Protein AF-A0A4R5VWK5-F1 (afdb_monomer)

Solvent-accessible surface area (backbone atoms only — not comparable to full-atom values): 11395 Å² total; per-residue (Å²): 140,83,81,82,74,76,70,67,65,62,58,53,55,55,54,53,54,53,51,54,56,58,61,66,60,72,73,70,75,83,71,62,58,52,75,49,66,38,34,35,45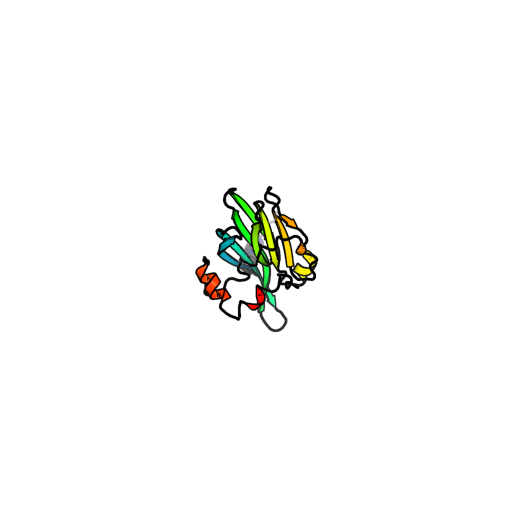,30,67,29,75,79,71,51,74,40,63,35,42,36,36,41,36,25,32,67,43,74,80,89,84,51,82,46,75,42,82,58,33,28,34,42,38,37,58,45,86,88,80,63,49,65,46,63,51,74,42,59,36,40,55,30,22,69,35,45,49,99,87,70,52,40,38,40,34,26,34,37,87,42,74,65,34,20,57,77,62,72,29,90,85,31,56,50,24,30,37,53,68,84,79,65,46,73,42,80,48,63,63,87,75,54,62,84,76,66,55,71,47,50,74,76,68,83,63,90,88,57,65,57,62,40,47,59,71,57,48,52,57,50,51,70,35,77,86,51,44,70,78,64,64,72,77,64,78,77,78,130

Secondary structure (DSSP, 8-state):
-PPP-TTHHHHHHHHHHHHHHHHTTTTS----EEEEEEEEEEE-TTS-EEEEEEEEEEEEEE-SSSEEEEEEEEEEEEEETTTTEEEEEEESSEEEEEEE-TTS-EEEEEE--SHHHHHHTT-SSSEEEEEE-SSS-EEEE-GGGS-TT----S-SS--TTS-SEE-HHHHHHHHHSHHHHHHHSSSSPPP-

pLDDT: mean 83.13, std 17.11, range [40.97, 98.25]

Mean predicted aligned error: 10.08 Å

Nearest PDB structures (foldseek):
  4bts-assembly1_A4  TM=5.668E-01  e=1.068E+00  Tetrahymena thermophila
  4bts-assembly1_B4  TM=5.667E-01  e=1.068E+00  Tetrahymena thermophila
  8rxh-assembly1_SA  TM=5.522E-01  e=1.679E+00  Leishmania major strain Friedlin
  8ove-assembly1_A0  TM=5.509E-01  e=1.776E+00  Trypanosoma brucei brucei
  8tpu-assembly1_SB  TM=5.399E-01  e=2.638E+00  Plasmodium falciparum 3D7

Sequence (192 aa):
MSKPSSTITFNMIKLVGCLILIFGTLTGCFHPNKTISWKEEVQLSNGKVIVVECSTESRNVYDGNSMGWLLVHDSIKTVFPPSGAEVRWVGSLMPLALDMSANGEIYLVAIAQTSQAMEEYSTTSGYAAFKFTGNGSWTRIPVESVPKEIVPNMLLQLPEDLSKTVNLLTKEKLNSNPRFDRSYRGWLPKSP

Structure (mmCIF, N/CA/C/O backbone):
data_AF-A0A4R5VWK5-F1
#
_entry.id   AF-A0A4R5VWK5-F1
#
loop_
_atom_site.group_PDB
_atom_site.id
_atom_site.type_symbol
_atom_site.label_atom_id
_atom_site.label_alt_id
_atom_site.label_comp_id
_atom_site.label_asym_id
_atom_site.label_entity_id
_atom_site.label_seq_id
_atom_site.pdbx_PDB_ins_code
_atom_site.Cartn_x
_atom_site.Cartn_y
_atom_site.Cartn_z
_atom_site.occupancy
_atom_site.B_iso_or_equiv
_atom_site.auth_seq_id
_atom_site.auth_comp_id
_atom_site.auth_asym_id
_atom_site.auth_atom_id
_atom_site.pdbx_PDB_model_num
ATOM 1 N N . MET A 1 1 ? 79.463 17.165 2.016 1.00 47.53 1 MET A N 1
ATOM 2 C CA . MET A 1 1 ? 78.067 17.395 2.454 1.00 47.53 1 MET A CA 1
ATOM 3 C C . MET A 1 1 ? 77.326 18.103 1.326 1.00 47.53 1 MET A C 1
ATOM 5 O O . MET A 1 1 ? 77.536 19.293 1.134 1.00 47.53 1 MET A O 1
ATOM 9 N N . SER A 1 2 ? 76.563 17.367 0.512 1.00 47.69 2 SER A N 1
ATOM 10 C CA . SER A 1 2 ? 75.791 17.914 -0.614 1.00 47.69 2 SER A CA 1
ATOM 11 C C . SER A 1 2 ? 74.377 18.286 -0.156 1.00 47.69 2 SER A C 1
ATOM 13 O O . SER A 1 2 ? 73.705 17.504 0.513 1.00 47.69 2 SER A O 1
ATOM 15 N N . LYS A 1 3 ? 73.931 19.505 -0.483 1.00 49.00 3 LYS A N 1
ATOM 16 C CA . LYS A 1 3 ? 72.543 19.944 -0.269 1.00 49.00 3 LYS A CA 1
ATOM 17 C C . LYS A 1 3 ? 71.616 19.178 -1.224 1.00 49.00 3 LYS A C 1
ATOM 19 O O . LYS A 1 3 ? 71.940 19.107 -2.410 1.00 49.00 3 LYS A O 1
ATOM 24 N N . PRO A 1 4 ? 70.469 18.648 -0.766 1.00 50.72 4 PRO A N 1
ATOM 25 C CA . PRO A 1 4 ? 69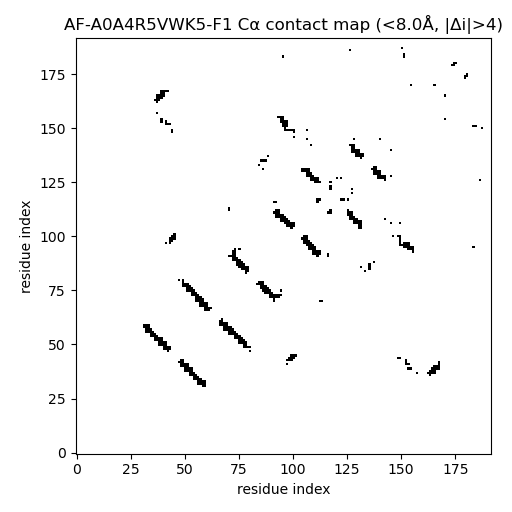.492 18.069 -1.674 1.00 50.72 4 PRO A CA 1
ATOM 26 C C . PRO A 1 4 ? 68.849 19.169 -2.530 1.00 50.72 4 PRO A C 1
ATOM 28 O O . PRO A 1 4 ? 68.489 20.241 -2.039 1.00 50.72 4 PRO A O 1
ATOM 31 N N . SER A 1 5 ? 68.744 18.883 -3.827 1.00 51.62 5 SER A N 1
ATOM 32 C CA . SER A 1 5 ? 68.145 19.737 -4.852 1.00 51.62 5 SER A CA 1
ATOM 33 C C . SER A 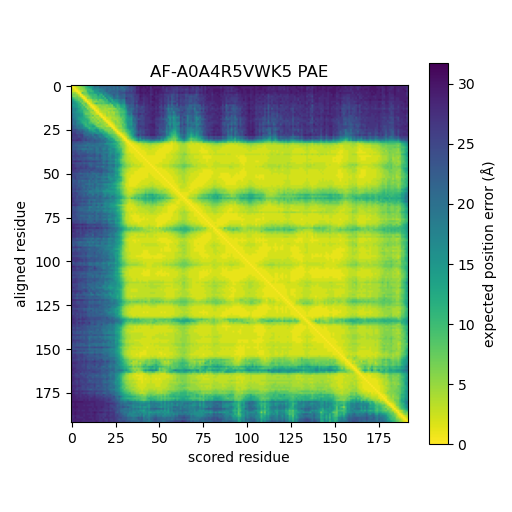1 5 ? 66.641 19.889 -4.606 1.00 51.62 5 SER A C 1
ATOM 35 O O . SER A 1 5 ? 65.870 18.945 -4.766 1.00 51.62 5 SER A O 1
ATOM 37 N N . SER A 1 6 ? 66.224 21.088 -4.199 1.00 55.03 6 SER A N 1
ATOM 38 C CA . SER A 1 6 ? 64.846 21.459 -3.845 1.00 55.03 6 SER A CA 1
ATOM 39 C C . SER A 1 6 ? 63.899 21.605 -5.044 1.00 55.03 6 SER A C 1
ATOM 41 O O . SER A 1 6 ? 62.729 21.940 -4.872 1.00 55.03 6 SER A O 1
ATOM 43 N N . THR A 1 7 ? 64.375 21.363 -6.267 1.00 49.25 7 THR A N 1
ATOM 44 C CA . THR A 1 7 ? 63.599 21.599 -7.494 1.00 49.25 7 THR A CA 1
ATOM 45 C C . THR A 1 7 ? 62.725 20.401 -7.889 1.00 49.25 7 THR A C 1
ATOM 47 O O . THR A 1 7 ? 61.705 20.577 -8.549 1.00 49.25 7 THR A O 1
ATOM 50 N N . ILE A 1 8 ? 63.068 19.181 -7.458 1.00 51.00 8 ILE A N 1
ATOM 51 C CA . ILE A 1 8 ? 62.358 17.950 -7.864 1.00 51.00 8 ILE A CA 1
ATOM 52 C C . ILE A 1 8 ? 61.046 17.762 -7.078 1.00 51.00 8 ILE A C 1
ATOM 54 O O . ILE A 1 8 ? 60.042 17.314 -7.630 1.00 51.00 8 ILE A O 1
ATOM 58 N N . THR A 1 9 ? 61.003 18.182 -5.813 1.00 50.75 9 THR A N 1
ATOM 59 C CA . THR A 1 9 ? 59.832 18.043 -4.930 1.00 50.75 9 THR A CA 1
ATOM 60 C C . THR A 1 9 ? 58.651 18.934 -5.327 1.00 50.75 9 THR A C 1
ATOM 62 O O . THR A 1 9 ? 57.501 18.568 -5.091 1.00 50.75 9 THR A O 1
ATOM 65 N N . PHE A 1 10 ? 58.895 20.072 -5.982 1.00 48.84 10 PHE A N 1
ATOM 66 C CA . PHE A 1 10 ? 57.836 21.033 -6.318 1.00 48.84 10 PHE A CA 1
ATOM 67 C C . PHE A 1 10 ? 56.955 20.590 -7.503 1.00 48.84 10 PHE A C 1
ATOM 69 O O . PHE A 1 10 ? 55.771 20.923 -7.553 1.00 48.84 10 PHE A O 1
ATOM 76 N N . ASN A 1 11 ? 57.500 19.802 -8.438 1.00 52.59 11 ASN A N 1
ATOM 77 C CA . ASN A 1 11 ? 56.752 19.305 -9.601 1.00 52.59 11 ASN A CA 1
ATOM 78 C C . ASN A 1 11 ? 55.864 18.096 -9.272 1.00 52.59 11 ASN A C 1
ATOM 80 O O . ASN A 1 11 ? 54.800 17.943 -9.868 1.00 52.59 11 ASN A O 1
ATOM 84 N N . MET A 1 12 ? 56.243 17.277 -8.286 1.00 52.69 12 MET A N 1
ATOM 85 C CA . MET A 1 12 ? 55.452 16.110 -7.883 1.00 52.69 12 MET A CA 1
ATOM 86 C C . MET A 1 12 ? 54.168 16.511 -7.133 1.00 52.69 12 MET A C 1
ATOM 88 O O . MET A 1 12 ? 53.113 15.921 -7.353 1.00 52.69 12 MET A O 1
ATOM 92 N N . ILE A 1 13 ? 54.224 17.578 -6.326 1.00 54.78 13 ILE A N 1
ATOM 93 C CA . ILE A 1 13 ? 53.064 18.118 -5.590 1.00 54.78 13 ILE A CA 1
ATOM 94 C C . ILE A 1 13 ? 52.01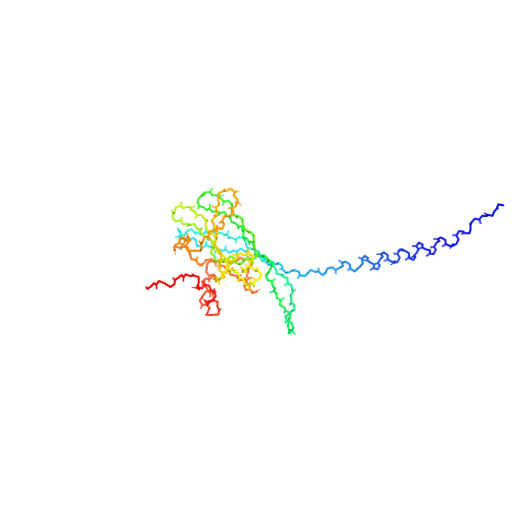1 18.699 -6.550 1.00 54.78 13 ILE A C 1
ATOM 96 O O . ILE A 1 13 ? 50.815 18.496 -6.347 1.00 54.78 13 ILE A O 1
ATOM 100 N N . LYS A 1 14 ? 52.435 19.359 -7.638 1.00 53.47 14 LYS A N 1
ATOM 101 C CA . LYS A 1 14 ? 51.514 19.868 -8.671 1.00 53.47 14 LYS A CA 1
ATOM 102 C C . LYS A 1 14 ? 50.828 18.742 -9.451 1.00 53.47 14 LYS A C 1
ATOM 104 O O . LYS A 1 14 ? 49.653 18.866 -9.781 1.00 53.47 14 LYS A O 1
ATOM 109 N N . LEU A 1 15 ? 51.534 17.638 -9.703 1.00 55.47 15 LEU A N 1
ATOM 110 C CA . LEU A 1 15 ? 50.987 16.488 -10.429 1.00 55.47 15 LEU A CA 1
ATOM 111 C C . LEU A 1 15 ? 49.944 15.722 -9.595 1.00 55.47 15 LEU A C 1
ATOM 113 O O . LEU A 1 15 ? 48.884 15.370 -10.108 1.00 55.47 15 LEU A O 1
ATOM 117 N N . VAL A 1 16 ? 50.204 15.533 -8.295 1.00 59.38 16 VAL A N 1
ATOM 118 C CA . VAL A 1 16 ? 49.254 14.910 -7.353 1.00 59.38 16 VAL A CA 1
ATOM 119 C C . VAL A 1 16 ? 48.038 15.814 -7.107 1.00 59.38 16 VAL A C 1
ATOM 121 O O . VAL A 1 16 ? 46.911 15.325 -7.082 1.00 59.38 16 VAL A O 1
ATOM 124 N N . GLY A 1 17 ? 48.238 17.134 -7.012 1.00 58.31 17 GLY A N 1
ATOM 125 C CA . GLY A 1 17 ? 47.146 18.105 -6.880 1.00 58.31 17 GLY A CA 1
ATOM 126 C C . GLY A 1 17 ? 46.188 18.116 -8.079 1.00 58.31 17 GLY A C 1
ATOM 127 O O . GLY A 1 17 ? 44.973 18.136 -7.889 1.00 58.31 17 GLY A O 1
ATOM 128 N N . CYS A 1 18 ? 46.710 18.021 -9.310 1.00 57.12 18 CYS A N 1
ATOM 129 C CA . CYS A 1 18 ? 45.876 17.901 -10.512 1.00 57.12 18 CYS A CA 1
ATOM 130 C C . CYS A 1 18 ? 45.124 16.562 -10.586 1.00 57.12 18 CYS A C 1
ATOM 132 O O . CYS A 1 18 ? 43.977 16.544 -11.026 1.00 57.12 18 CYS A O 1
ATOM 134 N N . LEU A 1 19 ? 45.718 15.452 -10.128 1.00 55.88 19 LEU A N 1
ATOM 135 C CA . LEU A 1 19 ? 45.042 14.149 -10.137 1.00 55.88 19 LEU A CA 1
ATOM 136 C C . LEU A 1 19 ? 43.830 14.126 -9.186 1.00 55.88 19 LEU A C 1
ATOM 138 O O . LEU A 1 19 ? 42.772 13.619 -9.550 1.00 55.88 19 LEU A O 1
ATOM 142 N N . ILE A 1 20 ? 43.948 14.728 -7.997 1.00 58.56 20 ILE A N 1
ATOM 143 C CA . ILE A 1 20 ? 42.857 14.795 -7.007 1.00 58.56 20 ILE A CA 1
ATOM 144 C C . ILE A 1 20 ? 41.686 15.660 -7.515 1.00 58.56 20 ILE A C 1
ATOM 146 O O . ILE A 1 20 ? 40.529 15.327 -7.269 1.00 58.56 20 ILE A O 1
ATOM 150 N N . LEU A 1 21 ? 41.958 16.716 -8.289 1.00 55.94 21 LEU A N 1
ATOM 151 C CA . LEU A 1 21 ? 40.922 17.548 -8.925 1.00 55.94 21 LEU A CA 1
ATOM 152 C C . LEU A 1 21 ? 40.167 16.820 -10.054 1.00 55.94 21 LEU A C 1
ATOM 154 O O . LEU A 1 21 ? 38.969 17.042 -10.233 1.00 55.94 21 LEU A O 1
ATOM 158 N N . ILE A 1 22 ? 40.829 15.919 -10.786 1.00 58.06 22 ILE A N 1
ATOM 159 C CA . ILE A 1 22 ? 40.187 15.119 -11.844 1.00 58.06 22 ILE A CA 1
ATOM 160 C C . ILE A 1 22 ? 39.334 13.993 -11.235 1.00 58.06 22 ILE A C 1
ATOM 162 O O . ILE A 1 22 ? 38.214 13.764 -11.682 1.00 58.06 22 ILE A O 1
ATOM 166 N N . PHE A 1 23 ? 39.796 13.334 -10.166 1.00 55.06 23 PHE A N 1
ATOM 167 C CA . PHE A 1 23 ? 38.990 12.315 -9.477 1.00 55.06 23 PHE A CA 1
ATOM 168 C C . PHE A 1 23 ? 37.854 12.907 -8.626 1.00 55.06 23 PHE A C 1
ATOM 170 O O . PHE A 1 23 ? 36.810 12.275 -8.484 1.00 55.06 23 PHE A O 1
ATOM 177 N N . GLY A 1 24 ? 38.009 14.130 -8.108 1.00 54.78 24 GLY A N 1
ATOM 178 C CA . GLY A 1 24 ? 36.978 14.822 -7.328 1.00 54.78 24 GLY A CA 1
ATOM 179 C C . GLY A 1 24 ? 35.791 15.351 -8.143 1.00 54.78 24 GLY A C 1
ATOM 180 O O . GLY A 1 24 ? 34.769 15.691 -7.558 1.00 54.78 24 GLY A O 1
ATOM 181 N N . THR A 1 25 ? 35.897 15.413 -9.477 1.00 54.12 25 THR A N 1
ATOM 182 C CA . THR A 1 25 ? 34.804 15.861 -10.365 1.00 54.12 25 THR A CA 1
ATOM 183 C C . THR A 1 25 ? 34.017 14.710 -11.000 1.00 54.12 25 THR A C 1
ATOM 185 O O . THR A 1 25 ? 32.923 14.934 -11.513 1.00 54.12 25 THR A O 1
ATOM 188 N N . LEU A 1 26 ? 34.507 13.466 -10.909 1.00 53.75 26 LEU A N 1
ATOM 189 C CA . LEU A 1 26 ? 33.812 12.271 -11.416 1.00 53.75 26 LEU A CA 1
ATOM 190 C C . LEU A 1 26 ? 32.798 11.668 -10.428 1.00 53.75 26 LEU A C 1
ATOM 192 O O . LEU A 1 26 ? 32.079 10.739 -10.781 1.00 53.75 26 LEU A O 1
ATOM 196 N N . THR A 1 27 ? 32.687 12.201 -9.210 1.00 53.00 27 THR A N 1
ATOM 197 C CA . THR A 1 27 ? 31.653 11.804 -8.233 1.00 53.00 27 THR A CA 1
ATOM 198 C C . THR A 1 27 ? 30.339 12.582 -8.398 1.00 53.00 27 THR A C 1
ATOM 200 O O . THR A 1 27 ? 29.425 12.456 -7.583 1.00 53.00 27 THR A O 1
ATOM 203 N N . GLY A 1 28 ? 30.215 13.366 -9.475 1.00 47.00 28 GLY A N 1
ATOM 204 C CA . GLY A 1 28 ? 29.012 14.110 -9.834 1.00 47.00 28 GLY A CA 1
ATOM 205 C C . GLY A 1 28 ? 27.864 13.216 -10.314 1.00 47.00 28 GLY A C 1
ATOM 206 O O . GLY A 1 28 ? 27.741 12.928 -11.497 1.00 47.00 28 GLY A O 1
ATOM 207 N N . CYS A 1 29 ? 26.986 12.848 -9.381 1.00 52.16 29 CYS A N 1
ATOM 208 C CA . CYS A 1 29 ? 25.541 12.675 -9.576 1.00 52.16 29 CYS A CA 1
ATOM 209 C C . CYS A 1 29 ? 25.055 11.717 -10.682 1.00 52.16 29 CYS A C 1
ATOM 211 O O . CYS A 1 29 ? 24.154 12.067 -11.443 1.00 52.16 29 CYS A O 1
ATOM 213 N N . PHE A 1 30 ? 25.503 10.461 -10.691 1.00 50.06 30 PHE A N 1
ATOM 214 C CA . PHE A 1 30 ? 24.583 9.398 -11.106 1.00 50.06 30 PHE A CA 1
ATOM 215 C C . PHE A 1 30 ? 23.615 9.161 -9.942 1.00 50.06 30 PHE A C 1
ATOM 217 O O . PHE A 1 30 ? 23.972 8.505 -8.970 1.00 50.06 30 PHE A O 1
ATOM 224 N N . HIS A 1 31 ? 22.413 9.738 -10.003 1.00 56.75 31 HIS A N 1
ATOM 225 C CA . HIS A 1 31 ? 21.281 9.259 -9.204 1.00 56.75 31 HIS A CA 1
ATOM 226 C C . HIS A 1 31 ? 20.582 8.172 -10.034 1.00 56.75 31 HIS A C 1
ATOM 228 O O . HIS A 1 31 ? 19.731 8.508 -10.858 1.00 56.75 31 HIS A O 1
ATOM 234 N N . PRO A 1 32 ? 20.943 6.880 -9.892 1.00 73.88 32 PRO A N 1
ATOM 235 C CA . PRO A 1 32 ? 20.297 5.802 -10.646 1.00 73.88 32 PRO A CA 1
ATOM 236 C C . PRO A 1 32 ? 18.815 5.634 -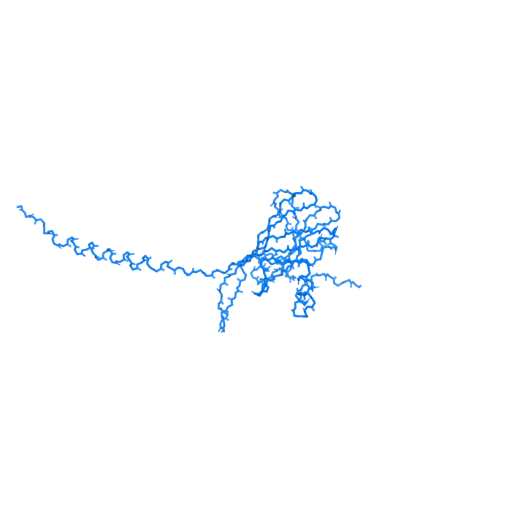10.283 1.00 73.88 32 PRO A C 1
ATOM 238 O O . PRO A 1 32 ? 18.069 4.994 -11.029 1.00 73.88 32 PRO A O 1
ATOM 241 N N . ASN A 1 33 ? 18.392 6.208 -9.152 1.00 84.75 33 ASN A N 1
ATOM 242 C CA . ASN A 1 33 ? 17.080 5.988 -8.571 1.00 84.75 33 ASN A CA 1
ATOM 243 C C . ASN A 1 33 ? 16.223 7.260 -8.651 1.00 84.75 33 ASN A C 1
ATOM 245 O O . ASN A 1 33 ? 16.676 8.366 -8.352 1.00 84.75 33 ASN A O 1
ATOM 249 N N . LYS A 1 34 ? 14.966 7.078 -9.055 1.00 90.50 34 LYS A N 1
ATOM 250 C CA . LYS A 1 34 ? 13.886 8.061 -9.039 1.00 90.50 34 LYS A CA 1
ATOM 251 C C . LYS A 1 34 ? 13.009 7.771 -7.829 1.00 90.50 34 LYS A C 1
ATOM 253 O O . LYS A 1 34 ? 12.473 6.671 -7.716 1.00 90.50 34 LYS A O 1
ATOM 258 N N . THR A 1 35 ? 12.808 8.774 -6.982 1.00 92.19 35 THR A N 1
ATOM 259 C CA . THR A 1 35 ? 11.856 8.705 -5.869 1.00 92.19 35 THR A CA 1
ATOM 260 C C . THR A 1 35 ? 10.683 9.638 -6.139 1.00 92.19 35 THR A C 1
ATOM 262 O O . THR A 1 35 ? 10.874 10.818 -6.440 1.00 92.19 35 THR A O 1
ATOM 265 N N . ILE A 1 36 ? 9.464 9.115 -6.039 1.00 92.50 36 ILE A N 1
ATOM 266 C CA . ILE A 1 36 ? 8.216 9.878 -6.143 1.00 92.50 36 ILE A CA 1
ATOM 267 C C . ILE A 1 36 ? 7.476 9.721 -4.823 1.00 92.5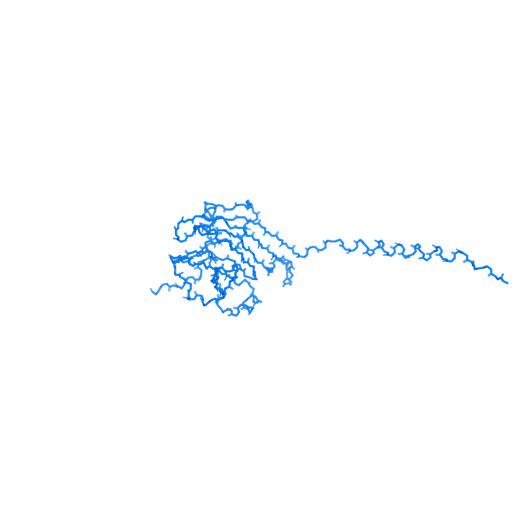0 36 ILE A C 1
ATOM 269 O O . ILE A 1 36 ? 7.291 8.601 -4.365 1.00 92.50 36 ILE A O 1
ATOM 273 N N . SER A 1 37 ? 7.016 10.824 -4.236 1.00 94.19 37 SER A N 1
ATOM 274 C CA . SER A 1 37 ? 6.224 10.789 -3.005 1.00 94.19 37 SER A CA 1
ATOM 275 C C . SER A 1 37 ? 4.954 11.615 -3.152 1.00 94.19 37 SER A C 1
ATOM 277 O O . SER A 1 37 ? 4.978 12.713 -3.721 1.00 94.19 37 SER A O 1
ATOM 279 N N . TRP A 1 38 ? 3.855 11.098 -2.612 1.00 95.50 38 TRP A N 1
ATOM 280 C CA . TRP A 1 38 ? 2.549 11.748 -2.610 1.00 95.50 38 TRP A CA 1
ATOM 281 C C . TRP A 1 38 ? 1.782 11.430 -1.329 1.00 95.50 38 TRP A C 1
ATOM 283 O O . TRP A 1 38 ? 2.184 10.599 -0.519 1.00 95.50 38 TRP A O 1
ATOM 293 N N . LYS A 1 39 ? 0.672 12.127 -1.131 1.00 96.44 39 LYS A N 1
ATOM 294 C CA . LYS A 1 39 ? -0.338 11.815 -0.131 1.00 96.44 39 LYS A CA 1
ATOM 295 C C . LYS A 1 39 ? -1.604 11.406 -0.851 1.00 96.44 39 LYS A C 1
ATOM 297 O O . LYS A 1 39 ? -1.970 12.043 -1.836 1.00 96.44 39 LYS A O 1
ATOM 302 N N . GLU A 1 40 ? -2.296 10.394 -0.365 1.00 96.12 40 GLU A N 1
ATOM 303 C CA . GLU A 1 40 ? -3.617 10.056 -0.878 1.00 96.12 40 GLU A CA 1
ATOM 304 C C . GLU A 1 40 ? -4.635 9.858 0.237 1.00 96.12 40 GLU A C 1
ATOM 306 O O . GLU A 1 40 ? -4.314 9.377 1.324 1.00 96.12 40 GLU A O 1
ATOM 311 N N . GLU A 1 41 ? -5.875 10.247 -0.039 1.00 97.06 41 GLU A N 1
ATOM 312 C CA . GLU A 1 41 ? -7.008 9.894 0.799 1.00 97.06 41 GLU A CA 1
ATOM 313 C C . GLU A 1 41 ? -7.410 8.443 0.535 1.00 97.06 41 GLU A C 1
ATOM 315 O O . GLU A 1 41 ? -7.554 7.994 -0.612 1.00 97.06 41 GLU A O 1
ATOM 320 N N . VAL A 1 42 ? -7.610 7.709 1.621 1.00 96.12 42 VAL A N 1
ATOM 321 C CA . VAL A 1 42 ? -8.063 6.323 1.616 1.00 96.12 42 VAL A CA 1
ATOM 322 C C . VAL A 1 42 ? -9.327 6.246 2.453 1.00 96.12 42 VAL A C 1
ATOM 324 O O . VAL A 1 42 ? -9.326 6.606 3.632 1.00 96.12 42 VAL A O 1
ATOM 327 N N . GLN A 1 43 ? -10.416 5.801 1.829 1.00 95.81 43 GLN A N 1
ATOM 328 C CA . GLN A 1 43 ? -11.643 5.477 2.537 1.00 95.81 43 GLN A CA 1
ATOM 329 C C . GLN A 1 43 ? -11.533 4.047 3.063 1.00 95.81 43 GLN A C 1
ATOM 331 O O . GLN A 1 43 ? -11.340 3.104 2.295 1.00 95.81 43 GLN A O 1
ATOM 336 N N . LEU A 1 44 ? -11.624 3.918 4.379 1.00 95.69 44 LEU A N 1
ATOM 337 C CA . LEU A 1 44 ? -11.639 2.646 5.083 1.00 95.69 44 LEU A CA 1
ATOM 338 C C . LEU A 1 44 ? -13.015 1.987 4.952 1.00 95.69 44 LEU A C 1
ATOM 340 O O . LEU A 1 44 ? -14.032 2.673 4.802 1.00 95.69 44 LEU A O 1
ATOM 344 N N . SER A 1 45 ? -13.068 0.671 5.129 1.00 93.06 45 SER A N 1
ATOM 345 C CA . SER A 1 45 ? -14.302 -0.128 5.146 1.00 93.06 45 SER A CA 1
ATOM 346 C C . SER A 1 45 ? -15.313 0.347 6.195 1.00 93.06 45 SER A C 1
ATOM 348 O O . SER A 1 45 ? -16.520 0.199 6.028 1.00 93.06 45 SER A O 1
ATOM 350 N N . ASN A 1 46 ? -14.838 0.982 7.271 1.00 91.50 46 ASN A N 1
ATOM 351 C CA . ASN A 1 46 ? -15.684 1.588 8.304 1.00 91.50 46 ASN A CA 1
ATOM 352 C C . ASN A 1 46 ? -16.209 2.998 7.945 1.00 91.50 46 ASN A C 1
ATOM 354 O O . ASN A 1 46 ? -16.781 3.677 8.800 1.00 91.50 46 ASN A O 1
ATOM 358 N N . GLY A 1 47 ? -15.981 3.464 6.715 1.00 93.38 47 GLY A N 1
ATOM 359 C CA . GLY A 1 47 ? -16.433 4.754 6.194 1.00 93.38 47 GLY A CA 1
ATOM 360 C C . GLY A 1 47 ? -15.561 5.952 6.576 1.00 93.38 47 GLY A C 1
ATOM 361 O O . GLY A 1 47 ? -15.764 7.039 6.032 1.00 93.38 47 GLY A O 1
ATOM 362 N N . LYS A 1 48 ? -14.581 5.788 7.474 1.00 95.19 48 LYS A N 1
ATOM 363 C CA . LYS A 1 48 ? -13.637 6.862 7.813 1.00 95.19 48 LYS A CA 1
ATOM 364 C C . LYS A 1 48 ? -12.656 7.090 6.673 1.00 95.19 48 LYS A C 1
ATOM 366 O O . LYS A 1 48 ? -12.303 6.169 5.946 1.00 95.19 48 LYS A O 1
ATOM 371 N N . VAL A 1 49 ? -12.170 8.320 6.573 1.00 96.75 49 VAL A N 1
ATOM 372 C CA . VAL A 1 49 ? -11.133 8.697 5.614 1.00 96.75 49 VAL A CA 1
ATOM 373 C C . VAL A 1 49 ? -9.838 8.954 6.368 1.00 96.75 49 VAL A C 1
ATOM 375 O O . VAL A 1 49 ? -9.831 9.672 7.369 1.00 96.75 49 VAL A O 1
ATOM 378 N N . ILE A 1 50 ? -8.751 8.357 5.889 1.00 97.31 50 ILE A N 1
ATOM 379 C CA . ILE A 1 50 ? -7.391 8.619 6.360 1.00 97.31 50 ILE A CA 1
ATOM 380 C C . ILE A 1 50 ? -6.553 9.205 5.230 1.00 97.31 50 ILE A C 1
ATOM 382 O O . ILE A 1 50 ? -6.871 9.038 4.054 1.00 97.31 50 ILE A O 1
ATOM 386 N N . VAL A 1 51 ? -5.463 9.876 5.595 1.00 97.81 51 VAL A N 1
ATOM 387 C CA . VAL A 1 51 ? -4.444 10.328 4.645 1.00 97.81 51 VAL A CA 1
ATOM 388 C C . VAL A 1 51 ? -3.230 9.425 4.789 1.00 97.81 51 VAL A C 1
ATOM 390 O O . VAL A 1 51 ? -2.682 9.284 5.885 1.00 97.81 51 VAL A O 1
ATOM 393 N N . VAL A 1 52 ? -2.808 8.819 3.687 1.00 98.25 52 VAL A N 1
ATOM 394 C CA . VAL A 1 52 ? -1.626 7.960 3.623 1.00 98.25 52 VAL A CA 1
ATOM 395 C C . VAL A 1 52 ? -0.525 8.709 2.890 1.00 98.25 52 VAL A C 1
ATOM 397 O O . VAL A 1 52 ? -0.742 9.230 1.800 1.00 98.25 52 VAL A O 1
ATOM 400 N N . GLU A 1 53 ? 0.648 8.809 3.507 1.00 98.00 53 GLU A N 1
ATOM 401 C CA . GLU A 1 53 ? 1.868 9.279 2.856 1.00 98.00 53 GLU A CA 1
ATOM 402 C C . GLU A 1 53 ? 2.504 8.086 2.143 1.00 98.00 53 GLU A C 1
ATOM 404 O O . GLU A 1 53 ? 2.851 7.104 2.796 1.00 98.00 53 GLU A O 1
ATOM 409 N N . CYS A 1 54 ? 2.647 8.175 0.826 1.00 97.25 54 CYS A N 1
ATOM 410 C CA . CYS A 1 54 ? 3.191 7.131 -0.032 1.00 97.25 54 CYS A CA 1
ATOM 411 C C . CYS A 1 54 ? 4.515 7.599 -0.644 1.00 97.25 54 CYS A C 1
ATOM 413 O O . CYS A 1 54 ? 4.688 8.783 -0.960 1.00 97.25 54 CYS A O 1
ATOM 415 N N . SER A 1 55 ? 5.454 6.678 -0.843 1.00 95.88 55 SER A N 1
ATOM 416 C CA . SER A 1 55 ? 6.670 6.947 -1.607 1.00 95.88 55 SER A CA 1
ATOM 417 C C . SER A 1 55 ? 7.136 5.710 -2.354 1.00 95.88 55 SER A C 1
ATOM 419 O O . SER A 1 55 ? 7.263 4.651 -1.746 1.00 95.88 55 SER A O 1
ATOM 421 N N . THR A 1 56 ? 7.455 5.890 -3.630 1.00 95.00 56 THR A N 1
ATOM 422 C CA . THR A 1 56 ? 7.969 4.872 -4.545 1.00 95.00 56 THR A CA 1
ATOM 423 C C . THR A 1 56 ? 9.392 5.211 -4.937 1.00 95.00 56 THR A C 1
ATOM 425 O O . THR A 1 56 ? 9.647 6.294 -5.470 1.00 95.00 56 THR A O 1
ATOM 428 N N . GLU A 1 57 ? 10.311 4.279 -4.723 1.00 94.62 57 GLU A N 1
ATOM 429 C CA . GLU A 1 57 ? 11.652 4.312 -5.291 1.00 94.62 57 GLU A CA 1
ATOM 430 C C . GLU A 1 57 ? 11.742 3.337 -6.461 1.00 94.62 57 GLU A C 1
ATOM 432 O O . GLU A 1 57 ? 11.402 2.157 -6.363 1.00 94.62 57 GLU A O 1
ATOM 437 N N . SER A 1 58 ? 12.220 3.833 -7.594 1.00 93.31 58 SER A N 1
ATOM 438 C CA . SER A 1 58 ? 12.463 3.042 -8.793 1.00 93.31 58 SER A CA 1
ATOM 439 C C . SER A 1 58 ? 13.872 3.277 -9.298 1.00 93.31 58 SER A C 1
ATOM 441 O O . SER A 1 58 ? 14.364 4.400 -9.271 1.00 93.31 58 SER A O 1
ATOM 443 N N . ARG A 1 59 ? 14.508 2.240 -9.825 1.00 92.56 59 ARG A N 1
ATOM 444 C CA . ARG A 1 59 ? 15.813 2.339 -10.477 1.00 92.56 59 ARG A CA 1
ATOM 445 C C . ARG A 1 59 ? 15.653 2.322 -11.983 1.00 92.56 59 ARG A C 1
ATOM 447 O O . ARG A 1 59 ? 14.758 1.661 -12.512 1.00 92.56 59 ARG A O 1
ATOM 454 N N . ASN A 1 60 ? 16.523 3.041 -12.673 1.00 91.19 60 ASN A N 1
ATOM 455 C CA . ASN A 1 60 ? 16.545 3.005 -14.123 1.00 91.19 60 ASN A CA 1
ATOM 456 C C . ASN A 1 60 ? 17.110 1.659 -14.617 1.00 91.19 60 ASN A C 1
ATOM 458 O O . ASN A 1 60 ? 18.120 1.182 -14.091 1.00 91.19 60 ASN A O 1
ATOM 462 N N . VAL A 1 61 ? 16.455 1.031 -15.594 1.00 89.81 61 VAL A N 1
ATOM 463 C CA . VAL A 1 61 ? 16.874 -0.252 -16.179 1.00 89.81 61 VAL A CA 1
ATOM 464 C C . VAL A 1 61 ? 16.770 -0.224 -17.700 1.00 89.81 61 VAL A C 1
ATOM 466 O O . VAL A 1 61 ? 15.873 0.409 -18.249 1.00 89.81 61 VAL A O 1
ATOM 469 N N . TYR A 1 62 ? 17.669 -0.940 -18.376 1.00 88.81 62 TYR A N 1
ATOM 470 C CA . TYR A 1 62 ? 17.610 -1.176 -19.817 1.00 88.81 62 TYR A CA 1
ATOM 471 C C . TYR A 1 62 ? 17.108 -2.594 -20.083 1.00 88.81 62 TYR A C 1
ATOM 473 O O . TYR A 1 62 ? 17.675 -3.550 -19.553 1.00 88.81 62 TYR A O 1
ATOM 481 N N . ASP A 1 63 ? 16.067 -2.737 -20.900 1.00 84.81 63 ASP A N 1
ATOM 482 C CA . ASP A 1 63 ? 15.461 -4.037 -21.230 1.00 84.81 63 ASP A CA 1
ATOM 483 C C . ASP A 1 63 ? 15.979 -4.647 -22.548 1.00 84.81 63 ASP A C 1
ATOM 485 O O . ASP A 1 63 ? 15.478 -5.676 -22.997 1.00 84.81 63 ASP A O 1
ATOM 489 N N . GLY A 1 64 ? 16.978 -4.020 -23.179 1.00 89.44 64 GLY A N 1
ATOM 490 C CA . GLY A 1 64 ? 17.470 -4.398 -24.508 1.00 89.44 64 GLY A CA 1
ATOM 491 C C . GLY A 1 64 ? 16.885 -3.567 -25.653 1.00 89.44 64 GLY A C 1
ATOM 492 O O . GLY A 1 64 ? 17.439 -3.589 -26.748 1.00 89.44 64 GLY A O 1
ATOM 493 N N . ASN A 1 65 ? 15.821 -2.794 -25.412 1.00 91.56 65 ASN A N 1
ATOM 494 C CA . ASN A 1 65 ? 15.175 -1.939 -26.414 1.00 91.56 65 ASN A CA 1
ATOM 495 C C . ASN A 1 65 ? 15.017 -0.490 -25.942 1.00 91.56 65 ASN A C 1
ATOM 497 O O . ASN A 1 65 ? 15.157 0.440 -26.735 1.00 91.56 65 ASN A O 1
ATOM 501 N N . SER A 1 66 ? 14.733 -0.280 -24.659 1.00 89.50 66 SER A N 1
ATOM 502 C CA . SER A 1 66 ? 14.428 1.030 -24.093 1.00 89.50 66 SER A CA 1
ATOM 503 C C . SER A 1 66 ? 14.868 1.149 -22.635 1.00 89.50 66 SER A C 1
ATOM 505 O O . SER A 1 66 ? 15.127 0.159 -21.950 1.00 89.50 66 SER A O 1
ATOM 507 N N . MET A 1 67 ? 14.978 2.394 -22.172 1.00 89.56 67 MET A N 1
ATOM 508 C CA . MET A 1 67 ? 15.165 2.690 -20.755 1.00 89.56 67 MET A CA 1
ATOM 509 C C . MET A 1 67 ? 13.800 2.731 -20.070 1.00 89.56 67 MET A C 1
ATOM 511 O O . MET A 1 67 ? 12.892 3.422 -20.534 1.00 89.56 67 MET A O 1
ATOM 515 N N . GLY A 1 68 ? 13.679 2.030 -18.949 1.00 88.44 68 GLY A N 1
ATOM 516 C CA . GLY A 1 68 ? 12.482 1.968 -18.120 1.00 88.44 68 GLY A CA 1
ATOM 517 C C . GLY A 1 68 ? 12.788 2.186 -16.641 1.00 88.44 68 GLY A C 1
ATOM 518 O O . GLY A 1 68 ? 13.939 2.350 -16.232 1.00 88.44 68 GLY A O 1
ATOM 519 N N . TRP A 1 69 ? 11.734 2.183 -15.829 1.00 89.94 69 TRP A N 1
ATOM 520 C CA . TRP A 1 69 ? 11.824 2.281 -14.375 1.00 89.94 69 TRP A CA 1
ATOM 521 C C . TRP A 1 69 ? 11.378 0.963 -13.753 1.00 89.94 69 TRP A C 1
ATOM 523 O O . TRP A 1 69 ? 10.259 0.514 -13.988 1.00 89.94 69 TRP A O 1
ATOM 533 N N . LEU A 1 70 ? 12.256 0.351 -12.963 1.00 90.75 70 LEU A N 1
ATOM 534 C CA . LEU A 1 70 ? 11.958 -0.854 -12.200 1.00 90.75 70 LEU A CA 1
ATOM 535 C C . LEU A 1 70 ? 11.757 -0.484 -10.734 1.00 90.75 70 LEU A C 1
ATOM 537 O O . LEU A 1 70 ? 12.628 0.156 -10.141 1.00 90.75 70 LEU A O 1
ATOM 541 N N . LEU A 1 71 ? 10.639 -0.916 -10.153 1.00 92.38 71 LEU A N 1
ATOM 542 C CA . LEU A 1 71 ? 10.357 -0.747 -8.729 1.00 92.38 71 LEU A CA 1
ATOM 543 C C . LEU A 1 71 ? 11.489 -1.344 -7.878 1.00 92.38 71 LEU A C 1
ATOM 545 O O . LEU A 1 71 ? 11.918 -2.474 -8.113 1.00 92.38 71 LEU A O 1
ATOM 549 N N . VAL A 1 72 ? 11.957 -0.578 -6.893 1.00 93.69 72 VAL A N 1
ATOM 550 C CA . VAL A 1 72 ? 12.897 -1.036 -5.861 1.00 93.69 72 VAL A CA 1
ATOM 551 C C . VAL A 1 72 ? 12.137 -1.261 -4.563 1.00 93.69 72 VAL A C 1
ATOM 553 O O . VAL A 1 72 ? 12.160 -2.362 -4.019 1.00 93.69 72 VAL A O 1
ATOM 556 N N . HIS A 1 73 ? 11.446 -0.229 -4.082 1.00 95.00 73 HIS A N 1
ATOM 557 C CA . HIS A 1 73 ? 10.592 -0.321 -2.910 1.00 95.00 73 HIS A CA 1
ATOM 558 C C . HIS A 1 73 ? 9.485 0.727 -2.947 1.00 95.00 73 HIS A C 1
ATOM 560 O O . HIS A 1 73 ? 9.686 1.834 -3.444 1.00 95.00 73 HIS A O 1
ATOM 566 N N . ASP A 1 74 ? 8.357 0.385 -2.341 1.00 96.38 74 ASP A N 1
ATOM 567 C CA . ASP A 1 74 ? 7.333 1.332 -1.933 1.00 96.38 74 ASP A CA 1
ATOM 568 C C . ASP A 1 74 ? 7.300 1.435 -0.414 1.00 96.38 74 ASP A C 1
ATOM 570 O O . ASP A 1 74 ? 7.711 0.536 0.326 1.00 96.38 74 ASP A O 1
ATOM 574 N N . SER A 1 75 ? 6.783 2.559 0.057 1.00 97.50 75 SER A N 1
ATOM 575 C CA . SER A 1 75 ? 6.562 2.812 1.468 1.00 97.50 75 SER A CA 1
ATOM 576 C C . SER A 1 75 ? 5.256 3.548 1.692 1.00 97.50 75 SER A C 1
ATOM 578 O O . SER A 1 75 ? 4.847 4.376 0.877 1.00 97.50 75 SER A O 1
ATOM 580 N N . ILE A 1 76 ? 4.624 3.248 2.823 1.00 97.94 76 ILE A N 1
ATOM 581 C CA . ILE A 1 76 ? 3.438 3.949 3.303 1.00 97.94 76 ILE A CA 1
ATOM 582 C C . ILE A 1 76 ? 3.619 4.361 4.755 1.00 97.94 76 ILE A C 1
ATOM 584 O O . ILE A 1 76 ? 4.273 3.675 5.549 1.00 97.94 76 ILE A O 1
ATOM 588 N N . LYS A 1 77 ? 2.988 5.471 5.115 1.00 98.19 77 LYS A N 1
ATOM 589 C CA . LYS A 1 77 ? 2.874 5.938 6.490 1.00 98.19 77 LYS A CA 1
ATOM 590 C C . LYS A 1 77 ? 1.516 6.585 6.712 1.00 98.19 77 LYS A C 1
ATOM 592 O O . LYS A 1 77 ? 1.089 7.433 5.933 1.00 98.19 77 LYS A O 1
ATOM 597 N N . THR A 1 78 ? 0.846 6.227 7.799 1.00 97.94 78 THR A N 1
ATOM 598 C CA . THR A 1 78 ? -0.428 6.845 8.182 1.00 97.94 78 THR A CA 1
ATOM 599 C C . THR A 1 78 ? -0.707 6.692 9.678 1.00 97.94 78 THR A C 1
ATOM 601 O O . THR A 1 78 ? 0.047 6.034 10.396 1.00 97.94 78 THR A O 1
ATOM 604 N N . VAL A 1 79 ? -1.793 7.304 10.145 1.00 96.56 79 VAL A N 1
ATOM 605 C CA . VAL A 1 79 ? -2.308 7.198 11.513 1.00 96.56 79 VAL A CA 1
ATOM 606 C C . VAL A 1 79 ? -3.767 6.749 11.457 1.00 96.56 79 VAL A C 1
ATOM 608 O O . VAL A 1 79 ? -4.595 7.404 10.823 1.00 96.56 79 VAL A O 1
ATOM 611 N N . PHE A 1 80 ? -4.098 5.648 12.134 1.00 94.19 80 PHE A N 1
ATOM 612 C CA . PHE A 1 80 ? -5.438 5.056 12.096 1.00 94.19 80 PHE A CA 1
ATOM 613 C C . PHE A 1 80 ? -6.372 5.568 13.213 1.00 94.19 80 PHE A C 1
ATOM 615 O O . PHE A 1 80 ? -6.074 5.406 14.405 1.00 94.19 80 PHE A O 1
ATOM 622 N N . PRO A 1 81 ? -7.561 6.106 12.878 1.00 88.88 81 PRO A N 1
ATOM 623 C CA . PRO A 1 81 ? -8.563 6.511 13.860 1.00 88.88 81 PRO A CA 1
ATOM 624 C C . PRO A 1 81 ? -9.418 5.323 14.355 1.00 88.88 81 PRO A C 1
ATOM 626 O O . PRO A 1 81 ? -9.769 4.449 13.567 1.00 88.88 81 PRO A O 1
ATOM 629 N N . PRO A 1 82 ? -9.885 5.307 15.622 1.00 85.00 82 PRO A N 1
ATOM 630 C CA . PRO A 1 82 ? -9.650 6.303 16.670 1.00 85.00 82 PRO A CA 1
ATOM 631 C C . PRO A 1 82 ? -8.388 6.022 17.500 1.00 85.00 82 PRO A C 1
ATOM 633 O O . PRO A 1 82 ? -8.025 6.843 18.330 1.00 85.00 82 PRO A O 1
ATOM 636 N N . SER A 1 83 ? -7.741 4.871 17.294 1.00 86.50 83 SER A N 1
ATOM 637 C CA . SER A 1 83 ? -6.620 4.405 18.120 1.00 86.50 83 SER A CA 1
ATOM 638 C C . SER A 1 83 ? -5.414 5.348 18.139 1.00 86.50 83 SER A C 1
ATOM 640 O O . SER A 1 83 ? -4.626 5.306 19.078 1.00 86.50 83 SER A O 1
ATOM 642 N N . GLY A 1 84 ? -5.244 6.166 17.094 1.00 90.00 84 GLY A N 1
ATOM 643 C CA . GLY A 1 84 ? -4.031 6.953 16.897 1.00 90.00 84 GLY A CA 1
ATOM 644 C C . GLY A 1 84 ? -2.815 6.091 16.551 1.00 90.00 84 GLY A C 1
ATOM 645 O O . GLY A 1 84 ? -1.696 6.590 16.607 1.00 90.00 84 GLY A O 1
ATOM 646 N N . ALA A 1 85 ? -3.013 4.812 16.203 1.00 91.31 85 ALA A N 1
ATOM 647 C CA . ALA A 1 85 ? -1.929 3.912 15.843 1.00 91.31 85 ALA A CA 1
ATOM 648 C C . ALA A 1 85 ? -1.213 4.429 14.592 1.00 91.31 85 ALA A C 1
ATOM 650 O O . ALA A 1 85 ? -1.806 4.511 13.513 1.00 91.31 85 ALA A O 1
ATOM 651 N N . GLU A 1 86 ? 0.062 4.777 14.747 1.00 95.44 86 GLU A N 1
ATOM 652 C CA . GLU A 1 86 ? 0.936 5.097 13.628 1.00 95.44 86 GLU A CA 1
ATOM 653 C C . GLU A 1 86 ? 1.397 3.799 12.968 1.00 95.44 86 GLU A C 1
ATOM 655 O O . GLU A 1 86 ? 1.942 2.900 13.612 1.00 95.44 86 GLU A O 1
ATOM 660 N N . VAL A 1 87 ? 1.176 3.713 11.664 1.00 96.50 87 VAL A N 1
ATOM 661 C CA . VAL A 1 87 ? 1.495 2.545 10.856 1.00 96.50 87 VAL A CA 1
ATOM 662 C C . VAL A 1 87 ? 2.484 2.959 9.779 1.00 96.50 87 VAL A C 1
ATOM 664 O O . VAL A 1 87 ? 2.298 3.973 9.104 1.00 96.50 87 VAL A O 1
ATOM 667 N N . ARG A 1 88 ? 3.543 2.162 9.621 1.00 97.69 88 ARG A N 1
ATOM 668 C CA . ARG A 1 88 ? 4.577 2.328 8.597 1.00 97.69 88 ARG A CA 1
ATOM 669 C C . ARG A 1 88 ? 4.853 0.998 7.939 1.00 97.69 88 ARG A C 1
ATOM 671 O O . ARG A 1 88 ? 4.967 -0.005 8.636 1.00 97.69 88 ARG A O 1
ATOM 678 N N . TRP A 1 89 ? 4.991 0.990 6.626 1.00 98.12 89 TRP A N 1
ATOM 679 C CA . TRP A 1 89 ? 5.391 -0.191 5.872 1.00 98.12 89 TRP A CA 1
ATOM 680 C C . TRP A 1 89 ? 6.380 0.209 4.785 1.00 98.12 89 TRP A C 1
ATOM 682 O O . TRP A 1 89 ? 6.269 1.302 4.230 1.00 98.12 89 TRP A O 1
ATOM 692 N N . VAL A 1 90 ? 7.340 -0.670 4.509 1.00 97.50 90 VAL A N 1
ATOM 693 C CA . VAL A 1 90 ? 8.301 -0.560 3.409 1.00 97.50 90 VAL A CA 1
ATOM 694 C C . VAL A 1 90 ? 8.509 -1.962 2.841 1.00 97.50 90 VAL A C 1
ATOM 696 O O . VAL A 1 90 ? 8.684 -2.904 3.616 1.00 97.50 90 VAL A O 1
ATOM 699 N N . GLY A 1 91 ? 8.511 -2.110 1.520 1.00 96.88 91 GLY A N 1
ATOM 700 C CA . GLY A 1 91 ? 8.779 -3.391 0.863 1.00 96.88 91 GLY A CA 1
ATOM 701 C C . GLY A 1 91 ? 8.905 -3.266 -0.652 1.00 96.88 91 GLY A C 1
ATOM 702 O O . GLY A 1 91 ? 8.632 -2.209 -1.211 1.00 96.88 91 GLY A O 1
ATOM 703 N N . SER A 1 92 ? 9.300 -4.345 -1.333 1.00 96.12 92 SER A N 1
ATOM 704 C CA . SER A 1 92 ? 9.460 -4.381 -2.801 1.00 96.12 92 SER A CA 1
ATOM 705 C C . SER A 1 92 ? 8.147 -4.667 -3.562 1.00 96.12 92 SER A C 1
ATOM 707 O O . SER A 1 92 ? 8.150 -5.021 -4.742 1.00 96.12 92 SER A O 1
ATOM 709 N N . LEU A 1 93 ? 7.005 -4.499 -2.885 1.00 95.94 93 LEU A N 1
ATOM 710 C CA . LEU A 1 93 ? 5.649 -4.660 -3.423 1.00 95.94 93 LEU A CA 1
ATOM 711 C C . LEU A 1 93 ? 4.949 -3.307 -3.538 1.00 95.94 93 LEU A C 1
ATOM 713 O O . LEU A 1 93 ? 5.279 -2.391 -2.798 1.00 95.94 93 LEU A O 1
ATOM 717 N N . MET A 1 94 ? 3.923 -3.210 -4.381 1.00 95.00 94 MET A N 1
ATOM 718 C CA . MET A 1 94 ? 3.075 -2.017 -4.465 1.00 95.00 94 MET A CA 1
ATOM 719 C C . MET A 1 94 ? 1.833 -2.142 -3.576 1.00 95.00 94 MET A C 1
ATOM 721 O O . MET A 1 94 ? 1.039 -3.058 -3.810 1.00 95.00 94 MET A O 1
ATOM 725 N N . PRO A 1 95 ? 1.616 -1.255 -2.588 1.00 96.31 95 PRO A N 1
ATOM 726 C CA . PRO A 1 95 ? 0.397 -1.222 -1.782 1.00 96.31 95 PRO A CA 1
ATOM 727 C C . PRO A 1 95 ? -0.867 -1.089 -2.642 1.00 96.31 95 PRO A C 1
ATOM 729 O O . PRO A 1 95 ? -0.993 -0.178 -3.452 1.00 96.31 95 PRO A O 1
ATOM 732 N N . LEU A 1 96 ? -1.820 -1.998 -2.445 1.00 94.25 96 LEU A N 1
ATOM 733 C CA . LEU A 1 96 ? -3.098 -2.049 -3.165 1.00 94.25 96 LEU A CA 1
ATOM 734 C C . LEU A 1 96 ? -4.282 -1.719 -2.253 1.00 94.25 96 LEU A C 1
ATOM 736 O O . LEU A 1 96 ? -5.223 -1.038 -2.667 1.00 94.25 96 LEU A O 1
ATOM 740 N N . ALA A 1 97 ? -4.249 -2.226 -1.023 1.00 95.81 97 ALA A N 1
ATOM 741 C CA . ALA A 1 97 ? -5.278 -1.986 -0.025 1.00 95.81 97 ALA A CA 1
ATOM 742 C C . ALA A 1 97 ? -4.647 -1.774 1.346 1.00 95.81 97 ALA A C 1
ATOM 744 O O . ALA A 1 97 ? -3.809 -2.570 1.765 1.00 95.81 97 ALA A O 1
ATOM 745 N N . LEU A 1 98 ? -5.087 -0.739 2.051 1.00 97.62 98 LEU A N 1
ATOM 746 C CA . LEU A 1 98 ? -4.764 -0.490 3.449 1.00 97.62 98 LEU A CA 1
ATOM 747 C C . LEU A 1 98 ? -6.072 -0.206 4.178 1.00 97.62 98 LEU A C 1
ATOM 749 O O . LEU A 1 98 ? -6.738 0.791 3.891 1.00 97.62 98 LEU A O 1
ATOM 753 N N . ASP A 1 99 ? -6.463 -1.089 5.092 1.00 97.25 99 ASP A N 1
ATOM 754 C CA . ASP A 1 99 ? -7.775 -0.992 5.727 1.00 97.25 99 ASP A CA 1
ATOM 755 C C . ASP A 1 99 ? -7.796 -1.533 7.161 1.00 97.25 99 ASP A C 1
ATOM 757 O O . ASP A 1 99 ? -6.854 -2.180 7.623 1.00 97.25 99 ASP A O 1
ATOM 761 N N . MET A 1 100 ? -8.886 -1.239 7.864 1.00 95.88 100 MET A N 1
ATOM 762 C CA . MET A 1 100 ? -9.217 -1.725 9.191 1.00 95.88 100 MET A CA 1
ATOM 763 C C . MET A 1 100 ? -10.518 -2.526 9.125 1.00 95.88 100 MET A C 1
ATOM 765 O O . MET A 1 100 ? -11.571 -1.992 8.772 1.00 95.88 100 MET A O 1
ATOM 769 N N . SER A 1 101 ? -10.456 -3.796 9.508 1.00 94.56 101 SER A N 1
ATOM 770 C CA . SER A 1 101 ? -11.629 -4.668 9.595 1.00 94.56 101 SER A CA 1
ATOM 771 C C . SER A 1 101 ? -12.556 -4.275 10.745 1.00 94.56 101 SER A C 1
ATOM 773 O O . SER A 1 101 ? -12.211 -3.484 11.629 1.00 94.56 101 SER A O 1
ATOM 775 N N . ALA A 1 102 ? -13.750 -4.872 10.779 1.00 92.38 102 ALA A N 1
ATOM 776 C CA . ALA A 1 102 ? -14.770 -4.566 11.787 1.00 92.38 102 ALA A CA 1
ATOM 777 C C . ALA A 1 102 ? -14.316 -4.802 13.246 1.00 92.38 102 ALA A C 1
ATOM 779 O O . ALA A 1 102 ? -14.822 -4.156 14.161 1.00 92.38 102 ALA A O 1
ATOM 780 N N . ASN A 1 103 ? -13.349 -5.699 13.472 1.00 92.06 103 ASN A N 1
ATOM 781 C CA . ASN A 1 103 ? -12.752 -5.977 14.786 1.00 92.06 103 ASN A CA 1
ATOM 782 C C . ASN A 1 103 ? -11.578 -5.036 15.151 1.00 92.06 103 ASN A C 1
ATOM 784 O O . ASN A 1 103 ? -10.962 -5.219 16.199 1.00 92.06 103 ASN A O 1
ATOM 788 N N . GLY A 1 104 ? -11.268 -4.037 14.317 1.00 92.62 104 GLY A N 1
ATOM 789 C CA . GLY A 1 104 ? -10.203 -3.059 14.559 1.00 92.62 104 GLY A CA 1
ATOM 790 C C . GLY A 1 104 ? -8.803 -3.511 14.136 1.00 92.62 104 GLY A C 1
ATOM 791 O O . GLY A 1 104 ?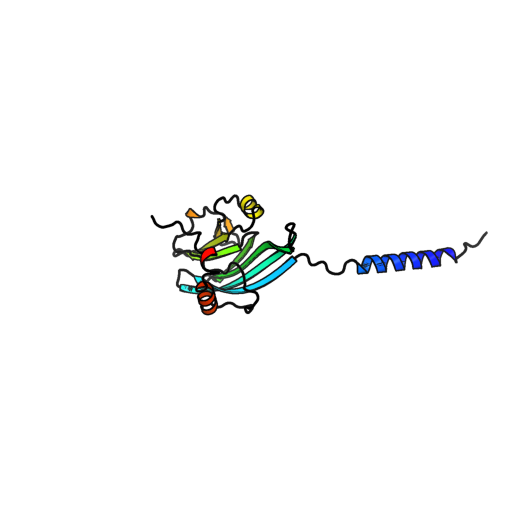 -7.830 -2.807 14.405 1.00 92.62 104 GLY A O 1
ATOM 792 N N . GLU A 1 105 ? -8.678 -4.664 13.481 1.00 95.44 105 GLU A N 1
ATOM 793 C CA . GLU A 1 105 ? -7.399 -5.168 12.987 1.00 95.44 105 GLU A CA 1
ATOM 794 C C . GLU A 1 105 ? -7.024 -4.484 11.666 1.00 95.44 105 GLU A C 1
ATOM 796 O O . GLU A 1 105 ? -7.869 -4.260 10.803 1.00 95.44 105 GLU A O 1
ATOM 801 N N . ILE A 1 106 ? -5.749 -4.118 11.517 1.00 97.19 106 ILE A N 1
ATOM 802 C CA . ILE A 1 106 ? -5.258 -3.375 10.352 1.00 97.19 106 ILE A CA 1
ATOM 803 C C . ILE A 1 106 ? -4.560 -4.340 9.401 1.00 97.19 106 ILE A C 1
ATOM 805 O O . ILE A 1 106 ? -3.677 -5.103 9.811 1.00 97.19 106 ILE A O 1
ATOM 809 N N . TYR A 1 107 ? -4.924 -4.260 8.128 1.00 97.88 107 TYR A N 1
ATOM 810 C CA . TYR A 1 107 ? -4.382 -5.095 7.069 1.00 97.88 107 TYR A CA 1
ATOM 811 C C . TYR A 1 107 ? -3.817 -4.248 5.939 1.00 97.88 107 TYR A C 1
ATOM 813 O O . TYR A 1 107 ? -4.324 -3.172 5.624 1.00 97.88 107 TYR A O 1
ATOM 821 N N . LEU A 1 108 ? -2.781 -4.787 5.310 1.00 98.19 108 LEU A N 1
ATOM 822 C CA . LEU A 1 108 ? -2.195 -4.282 4.082 1.00 98.19 108 LEU A CA 1
ATOM 823 C C . LEU A 1 108 ? -2.158 -5.420 3.070 1.00 98.19 108 LEU A C 1
ATOM 825 O O . LEU A 1 108 ? -1.689 -6.515 3.383 1.00 98.19 108 LEU A O 1
ATOM 829 N N . VAL A 1 109 ? -2.591 -5.143 1.849 1.00 97.06 109 VAL A N 1
ATOM 830 C CA . VAL A 1 109 ? -2.382 -6.029 0.706 1.00 97.06 109 VAL A CA 1
ATOM 831 C C . VAL A 1 109 ? -1.602 -5.290 -0.357 1.00 97.06 109 VAL A C 1
ATOM 833 O O . VAL A 1 109 ? -1.879 -4.126 -0.638 1.00 97.06 109 VAL A O 1
ATOM 836 N N . ALA A 1 110 ? -0.610 -5.969 -0.923 1.00 96.38 110 ALA A N 1
ATOM 837 C CA . ALA A 1 110 ? 0.305 -5.410 -1.903 1.00 96.38 110 ALA A CA 1
ATOM 838 C C . ALA A 1 110 ? 0.543 -6.382 -3.071 1.00 96.38 110 ALA A C 1
ATOM 840 O O . ALA A 1 110 ? 0.354 -7.595 -2.933 1.00 96.38 110 ALA A O 1
ATOM 841 N N . ILE A 1 111 ? 0.947 -5.839 -4.223 1.00 94.19 111 ILE A N 1
ATOM 842 C CA . ILE A 1 111 ? 1.167 -6.572 -5.477 1.00 94.19 111 ILE A CA 1
ATOM 843 C C . ILE A 1 111 ? 2.659 -6.652 -5.799 1.00 94.19 111 ILE A C 1
ATOM 845 O O . ILE A 1 111 ? 3.369 -5.648 -5.770 1.00 94.19 111 ILE A O 1
ATOM 849 N N . ALA A 1 112 ? 3.120 -7.835 -6.189 1.00 93.69 112 ALA A N 1
ATOM 850 C CA . ALA A 1 112 ? 4.426 -8.051 -6.788 1.00 93.69 112 ALA A CA 1
ATOM 851 C C . ALA A 1 112 ? 4.388 -7.693 -8.282 1.00 93.69 112 ALA A C 1
ATOM 853 O O . ALA A 1 112 ? 3.774 -8.394 -9.080 1.00 93.69 112 ALA A O 1
ATOM 854 N N . GLN A 1 113 ? 5.065 -6.607 -8.665 1.00 88.69 113 GLN A N 1
ATOM 855 C CA . GLN A 1 113 ? 5.213 -6.199 -10.074 1.00 88.69 113 GLN A CA 1
ATOM 856 C C . GLN A 1 113 ? 6.428 -6.832 -10.766 1.00 88.69 113 GLN A C 1
ATOM 858 O O . GLN A 1 113 ? 6.618 -6.667 -11.969 1.00 88.69 113 GLN A O 1
ATOM 863 N N . THR A 1 114 ? 7.289 -7.516 -10.012 1.00 90.38 114 THR A N 1
ATOM 864 C CA . THR A 1 114 ? 8.537 -8.089 -10.521 1.00 90.38 114 THR A CA 1
ATOM 865 C C . THR A 1 114 ? 8.644 -9.554 -10.117 1.00 90.38 114 THR A C 1
ATOM 867 O O . THR A 1 114 ? 8.196 -9.940 -9.036 1.00 90.38 114 THR A O 1
ATOM 870 N N . SER A 1 115 ? 9.286 -10.373 -10.954 1.00 91.31 115 SER A N 1
ATOM 871 C CA . SER A 1 115 ? 9.567 -11.775 -10.616 1.00 91.31 115 SER A CA 1
ATOM 872 C C . SER A 1 115 ? 10.417 -11.894 -9.351 1.00 91.31 115 SER A C 1
ATOM 874 O O . SER A 1 115 ? 10.207 -12.802 -8.556 1.00 91.31 115 SER A O 1
ATOM 876 N N . GLN A 1 116 ? 11.325 -10.935 -9.132 1.00 93.00 116 GLN A N 1
ATOM 877 C CA . GLN A 1 116 ? 12.121 -10.850 -7.911 1.00 93.00 116 GLN A CA 1
ATOM 878 C C . GLN A 1 116 ? 11.229 -10.688 -6.672 1.00 93.00 116 GLN A C 1
ATOM 880 O O . GLN A 1 116 ? 11.409 -11.410 -5.699 1.00 93.00 116 GLN A O 1
ATOM 885 N N . ALA A 1 117 ? 10.242 -9.790 -6.712 1.00 94.38 117 ALA A N 1
ATOM 886 C CA . ALA A 1 117 ? 9.308 -9.614 -5.605 1.00 94.38 117 ALA A CA 1
ATOM 887 C C . ALA A 1 117 ? 8.383 -10.834 -5.436 1.00 94.38 117 ALA A C 1
ATOM 889 O O . ALA A 1 117 ? 8.067 -11.224 -4.314 1.00 94.38 117 ALA A O 1
ATOM 890 N N . MET A 1 118 ? 7.974 -11.489 -6.529 1.00 94.56 118 MET A N 1
ATOM 891 C CA . MET A 1 118 ? 7.212 -12.742 -6.440 1.00 94.56 118 MET A CA 1
ATOM 892 C C . MET A 1 118 ? 8.001 -13.845 -5.723 1.00 94.56 118 MET A C 1
ATOM 894 O O . MET A 1 118 ? 7.420 -14.583 -4.928 1.00 94.56 118 MET A O 1
ATOM 898 N N . GLU A 1 119 ? 9.307 -13.941 -5.977 1.00 95.88 119 GLU A N 1
ATOM 899 C CA . GLU A 1 119 ? 10.210 -14.883 -5.312 1.00 95.88 119 GLU A CA 1
ATOM 900 C C . GLU A 1 119 ? 10.445 -14.505 -3.842 1.00 95.88 119 GLU A C 1
ATOM 902 O O . GLU A 1 119 ? 10.210 -15.333 -2.958 1.00 95.88 119 GLU A O 1
ATOM 907 N N . GLU A 1 120 ? 10.814 -13.246 -3.572 1.00 95.56 120 GLU A N 1
ATOM 908 C CA . GLU A 1 120 ? 11.051 -12.698 -2.225 1.00 95.56 120 GLU A CA 1
ATOM 909 C C . GLU A 1 120 ? 9.856 -12.948 -1.301 1.00 95.56 120 GLU A C 1
ATOM 911 O O . GLU A 1 120 ? 10.004 -13.408 -0.167 1.00 95.56 120 GLU A O 1
ATOM 916 N N . TYR A 1 121 ? 8.652 -12.705 -1.815 1.00 95.38 121 TYR A N 1
ATOM 917 C CA . TYR A 1 121 ? 7.412 -12.929 -1.091 1.00 95.38 121 TYR A CA 1
ATOM 918 C C . TYR A 1 121 ? 6.760 -14.259 -1.443 1.00 95.38 121 TYR A C 1
ATOM 920 O O . TYR A 1 121 ? 5.596 -14.430 -1.119 1.00 95.38 121 TYR A O 1
ATOM 928 N N . SER A 1 122 ? 7.444 -15.214 -2.073 1.00 94.50 122 SER A N 1
ATOM 929 C CA . SER A 1 122 ? 6.938 -16.566 -2.379 1.00 94.50 122 SER A CA 1
ATOM 930 C C . SER A 1 122 ? 5.444 -16.595 -2.758 1.00 94.50 122 SER A C 1
ATOM 932 O O . SER A 1 122 ? 4.647 -17.298 -2.130 1.00 94.50 122 SER A O 1
ATOM 934 N N . THR A 1 123 ? 5.032 -15.735 -3.692 1.00 89.19 123 THR A N 1
ATOM 935 C CA . THR A 1 123 ? 3.632 -15.582 -4.107 1.00 89.19 123 THR A CA 1
ATOM 936 C C . THR A 1 123 ? 3.468 -15.995 -5.559 1.00 89.19 123 THR A C 1
ATOM 938 O O . THR A 1 123 ? 4.183 -15.527 -6.439 1.00 89.19 123 THR A O 1
ATOM 941 N N . THR A 1 124 ? 2.515 -16.888 -5.818 1.00 86.06 124 THR A N 1
ATOM 942 C CA . THR A 1 124 ? 2.173 -17.347 -7.171 1.00 86.06 124 THR A CA 1
ATOM 943 C C . THR A 1 124 ? 1.047 -16.527 -7.791 1.00 86.06 124 THR A C 1
ATOM 945 O O . THR A 1 124 ? 0.968 -16.425 -9.011 1.00 86.06 124 THR A O 1
ATOM 948 N N . SER A 1 125 ? 0.193 -15.917 -6.964 1.00 87.06 125 SER A N 1
ATOM 949 C CA . SER A 1 125 ? -0.905 -15.053 -7.409 1.00 87.06 125 SER A CA 1
ATOM 950 C C . SER A 1 125 ? -0.451 -13.624 -7.709 1.00 87.06 125 SER A C 1
ATOM 952 O O . SER A 1 125 ? -1.204 -12.860 -8.303 1.00 87.06 125 SER A O 1
ATOM 954 N N . GLY A 1 126 ? 0.764 -13.259 -7.282 1.00 91.31 126 GLY A N 1
ATOM 955 C CA . GLY A 1 126 ? 1.280 -11.894 -7.358 1.00 91.31 126 GLY A CA 1
ATOM 956 C C . GLY A 1 126 ? 0.816 -11.003 -6.204 1.00 91.31 126 GLY A C 1
ATOM 957 O O . GLY A 1 126 ? 1.188 -9.837 -6.169 1.00 91.31 126 GLY A O 1
ATOM 958 N N . TYR A 1 127 ? 0.051 -11.526 -5.242 1.00 93.94 127 TYR A N 1
ATOM 959 C CA . TYR A 1 127 ? -0.423 -10.776 -4.077 1.00 93.94 127 TYR A CA 1
ATOM 960 C C . TYR A 1 127 ? 0.249 -11.260 -2.792 1.00 93.94 127 TYR A C 1
ATOM 962 O O . TYR A 1 127 ? 0.477 -12.459 -2.609 1.00 93.94 127 TYR A O 1
ATOM 970 N N . ALA A 1 128 ? 0.521 -10.339 -1.874 1.00 96.12 128 ALA A N 1
ATOM 971 C CA . ALA A 1 128 ? 0.910 -10.657 -0.506 1.00 96.12 128 ALA A CA 1
ATOM 972 C C . ALA A 1 128 ? 0.093 -9.822 0.478 1.00 96.12 128 ALA A C 1
ATOM 974 O O . ALA A 1 128 ? -0.174 -8.643 0.241 1.00 96.12 128 ALA A O 1
ATOM 975 N N . ALA A 1 129 ? -0.295 -10.449 1.586 1.00 97.31 129 ALA A N 1
ATOM 976 C CA . ALA A 1 129 ? -1.090 -9.831 2.630 1.00 97.31 129 ALA A CA 1
ATOM 977 C C . ALA A 1 129 ? -0.321 -9.776 3.948 1.00 97.31 129 ALA A C 1
ATOM 979 O O . ALA A 1 129 ? 0.449 -10.679 4.295 1.00 97.31 129 ALA A O 1
ATOM 980 N N . PHE A 1 130 ? -0.569 -8.712 4.699 1.00 98.19 130 PHE A N 1
ATOM 981 C CA . PHE A 1 130 ? 0.067 -8.431 5.970 1.00 98.19 130 PHE A CA 1
ATOM 982 C C . PHE A 1 130 ? -0.977 -7.967 6.979 1.00 98.19 130 PHE A C 1
ATOM 984 O O . PHE A 1 130 ? -1.898 -7.226 6.643 1.00 98.19 130 PHE A O 1
ATOM 991 N N . LYS A 1 131 ? -0.794 -8.371 8.231 1.00 98.19 131 LYS A N 1
ATOM 992 C CA . LYS A 1 131 ? -1.557 -7.902 9.385 1.00 98.19 131 LYS A CA 1
ATOM 993 C C . LYS A 1 131 ? -0.639 -7.119 10.311 1.00 98.19 131 LYS A C 1
ATOM 995 O O . LYS A 1 131 ? 0.464 -7.574 10.624 1.00 98.19 131 LYS A O 1
ATOM 1000 N N . PHE A 1 132 ? -1.083 -5.948 10.745 1.00 97.69 132 PHE A N 1
ATOM 1001 C CA . PHE A 1 132 ? -0.341 -5.128 11.693 1.00 97.69 132 PHE A CA 1
ATOM 1002 C C . PHE A 1 132 ? -0.407 -5.746 13.094 1.00 97.69 132 PHE A C 1
ATOM 1004 O O . PHE A 1 132 ? -1.483 -6.108 13.569 1.00 97.69 132 PHE A O 1
ATOM 1011 N N . THR A 1 133 ? 0.731 -5.854 13.779 1.00 93.69 133 THR A N 1
ATOM 1012 C CA . THR A 1 133 ? 0.824 -6.505 15.100 1.00 93.69 133 THR A CA 1
ATOM 1013 C C . THR A 1 133 ? 0.711 -5.537 16.280 1.00 93.69 133 THR A C 1
ATOM 1015 O O . THR A 1 133 ? 0.929 -5.932 17.421 1.00 93.69 133 THR A O 1
ATOM 1018 N N . GLY A 1 134 ? 0.398 -4.258 16.040 1.00 85.94 134 GLY A N 1
ATOM 1019 C CA . GLY A 1 134 ? 0.225 -3.240 17.089 1.00 85.94 134 GLY A CA 1
ATOM 1020 C C . GLY A 1 134 ? 1.531 -2.670 17.661 1.00 85.94 134 GLY A C 1
ATOM 1021 O O . GLY A 1 134 ? 1.541 -1.556 18.169 1.00 85.94 134 GLY A O 1
ATOM 1022 N N . ASN A 1 135 ? 2.652 -3.380 17.523 1.00 86.38 135 ASN A N 1
ATOM 1023 C CA . ASN A 1 135 ? 3.993 -2.971 17.964 1.00 86.38 135 ASN A CA 1
ATOM 1024 C C . ASN A 1 135 ? 4.827 -2.301 16.850 1.00 86.38 135 ASN A C 1
ATOM 1026 O O . ASN A 1 135 ? 6.054 -2.377 16.860 1.00 86.38 135 ASN A O 1
ATOM 1030 N N . GLY A 1 136 ? 4.176 -1.708 15.846 1.00 88.25 136 GLY A N 1
ATOM 1031 C CA . GLY A 1 136 ? 4.863 -1.094 14.704 1.00 88.25 136 GLY A CA 1
ATOM 1032 C C . GLY A 1 136 ? 5.366 -2.084 13.647 1.00 88.25 136 GLY A C 1
ATOM 1033 O O . GLY A 1 136 ? 6.033 -1.662 12.708 1.00 88.25 136 GLY A O 1
ATOM 1034 N N . SER A 1 137 ? 5.059 -3.378 13.780 1.00 93.81 137 SER A N 1
ATOM 1035 C CA . SER A 1 137 ? 5.486 -4.417 12.836 1.00 93.81 137 SER A CA 1
ATOM 1036 C C . SER A 1 137 ? 4.322 -4.992 12.027 1.00 93.81 137 SER A C 1
ATOM 1038 O O . SER A 1 137 ? 3.147 -4.856 12.377 1.00 93.81 137 SER A O 1
ATOM 1040 N N . TRP A 1 138 ? 4.677 -5.664 10.934 1.00 97.56 138 TRP A N 1
ATOM 1041 C CA . TRP A 1 138 ? 3.755 -6.378 10.061 1.00 97.56 138 TRP A CA 1
ATOM 1042 C C . TRP A 1 138 ? 4.083 -7.860 10.065 1.00 97.56 138 TRP A C 1
ATOM 1044 O O . TRP A 1 138 ? 5.242 -8.245 9.932 1.00 97.56 138 TRP A O 1
ATOM 1054 N N . THR A 1 139 ? 3.057 -8.693 10.174 1.00 97.50 139 THR A N 1
ATOM 1055 C CA . THR A 1 139 ? 3.180 -10.140 9.997 1.00 97.50 139 THR A CA 1
ATOM 1056 C C . THR A 1 139 ? 2.526 -10.539 8.692 1.00 97.50 139 THR A C 1
ATOM 1058 O O . THR A 1 139 ? 1.379 -10.178 8.433 1.00 97.50 139 THR A O 1
ATOM 1061 N N . ARG A 1 140 ? 3.252 -11.294 7.868 1.00 97.25 140 ARG A N 1
ATOM 1062 C CA . ARG A 1 140 ? 2.705 -11.860 6.638 1.00 97.25 140 ARG A CA 1
ATOM 1063 C C . ARG A 1 140 ? 1.636 -12.903 6.970 1.00 97.25 140 ARG A C 1
ATOM 1065 O O . ARG A 1 140 ? 1.840 -13.740 7.846 1.00 97.25 140 ARG A O 1
ATOM 1072 N N . ILE A 1 141 ? 0.525 -12.866 6.245 1.00 97.19 141 ILE A N 1
ATOM 1073 C CA . ILE A 1 141 ? -0.586 -13.813 6.380 1.00 97.19 141 ILE A CA 1
ATOM 1074 C C . ILE A 1 141 ? -0.976 -14.382 5.006 1.00 97.19 141 ILE A C 1
ATOM 1076 O O . ILE A 1 141 ? -0.643 -13.777 3.981 1.00 97.19 141 ILE A O 1
ATOM 1080 N N . PRO A 1 142 ? -1.682 -15.528 4.954 1.00 95.06 142 PRO A N 1
ATOM 1081 C CA . PRO A 1 142 ? -2.334 -15.976 3.728 1.00 95.06 142 PRO A CA 1
ATOM 1082 C C . PRO A 1 142 ? -3.298 -14.908 3.206 1.00 95.06 142 PRO A C 1
ATOM 1084 O O . PRO A 1 142 ? -3.993 -14.254 3.988 1.00 95.06 142 PRO A O 1
ATOM 1087 N N . VAL A 1 143 ? -3.343 -14.736 1.887 1.00 93.00 143 VAL A N 1
ATOM 1088 C CA . VAL A 1 143 ? -4.202 -13.732 1.242 1.00 93.00 143 VAL A CA 1
ATOM 1089 C C . VAL A 1 143 ? -5.682 -14.058 1.470 1.00 93.00 143 VAL A C 1
ATOM 1091 O O . VAL A 1 143 ? -6.502 -13.162 1.640 1.00 93.00 143 VAL A O 1
ATOM 1094 N N . GLU A 1 144 ? -6.013 -15.342 1.568 1.00 91.62 144 GLU A N 1
ATOM 1095 C CA . GLU A 1 144 ? -7.350 -15.876 1.832 1.00 91.62 144 GLU A CA 1
ATOM 1096 C C . GLU A 1 144 ? -7.839 -15.571 3.256 1.00 91.62 144 GLU A C 1
ATOM 1098 O O . GLU A 1 144 ? -9.036 -15.650 3.528 1.00 91.62 144 GLU A O 1
ATOM 1103 N N . SER A 1 145 ? -6.922 -15.213 4.161 1.00 95.12 145 SER A N 1
ATOM 1104 C CA . SER A 1 145 ? -7.227 -14.812 5.538 1.00 95.12 145 SER A CA 1
ATOM 1105 C C . SER A 1 145 ? -7.529 -13.318 5.675 1.00 95.12 145 SER A C 1
ATOM 1107 O O . SER A 1 145 ? -7.827 -12.860 6.781 1.00 95.12 145 SER A O 1
ATOM 1109 N N . VAL A 1 146 ? -7.420 -12.540 4.593 1.00 95.50 146 VAL A N 1
ATOM 1110 C CA . VAL A 1 146 ? -7.797 -11.124 4.598 1.00 95.50 146 VAL A CA 1
ATOM 1111 C C . VAL A 1 146 ? -9.327 -11.014 4.639 1.00 95.50 146 VAL A C 1
ATOM 1113 O O . VAL A 1 146 ? -10.001 -11.668 3.837 1.00 95.50 146 VAL A O 1
ATOM 1116 N N . PRO A 1 147 ? -9.900 -10.210 5.553 1.00 95.31 147 PRO A N 1
ATOM 1117 C CA . PRO A 1 147 ? -11.343 -10.000 5.613 1.00 95.31 147 PRO A CA 1
ATOM 1118 C C . PRO A 1 147 ? -11.908 -9.493 4.277 1.00 95.31 147 PRO A C 1
ATOM 1120 O O . PRO A 1 147 ? -11.312 -8.634 3.629 1.00 95.31 147 PRO A O 1
ATOM 1123 N N . LYS A 1 148 ? -13.055 -10.039 3.851 1.00 91.81 148 LYS A N 1
ATOM 1124 C CA . LYS A 1 148 ? -13.628 -9.801 2.510 1.00 91.81 148 LYS A CA 1
ATOM 1125 C C . LYS A 1 148 ? -14.082 -8.360 2.283 1.00 91.81 148 LYS A C 1
ATOM 1127 O O . LYS A 1 148 ? -14.239 -7.953 1.137 1.00 91.81 148 LYS A O 1
ATOM 1132 N N . GLU A 1 149 ? -14.337 -7.621 3.356 1.00 91.94 149 GLU A N 1
ATOM 1133 C CA . GLU A 1 149 ? -14.640 -6.195 3.307 1.00 91.94 149 GLU A CA 1
ATOM 1134 C C . GLU A 1 149 ? -13.449 -5.357 2.826 1.00 91.94 149 GLU A C 1
ATOM 1136 O O . GLU A 1 149 ? -13.653 -4.293 2.250 1.00 91.94 149 GLU A O 1
ATOM 1141 N N . ILE A 1 150 ? -12.219 -5.854 3.000 1.00 93.19 150 ILE A N 1
ATOM 1142 C CA . ILE A 1 150 ? -11.007 -5.145 2.603 1.00 93.19 150 ILE A CA 1
ATOM 1143 C C . ILE A 1 150 ? -10.843 -5.259 1.095 1.00 93.19 150 ILE A C 1
ATOM 1145 O O . ILE A 1 150 ? -10.543 -6.322 0.548 1.00 93.19 150 ILE A O 1
ATOM 1149 N N . VAL A 1 151 ? -11.027 -4.127 0.427 1.00 91.44 151 VAL A N 1
ATOM 1150 C CA . VAL A 1 151 ? -10.961 -4.007 -1.027 1.00 91.44 151 VAL A CA 1
ATOM 1151 C C . VAL A 1 151 ? -9.854 -3.037 -1.445 1.00 91.44 151 VAL A C 1
ATOM 1153 O O . VAL A 1 151 ? -9.444 -2.189 -0.650 1.00 91.44 151 VAL A O 1
ATOM 1156 N N . PRO A 1 152 ? -9.361 -3.133 -2.694 1.00 92.06 152 PRO A N 1
ATOM 1157 C CA . PRO A 1 152 ? -8.432 -2.164 -3.263 1.00 92.06 152 PRO A CA 1
ATOM 1158 C C . PRO A 1 152 ? -8.893 -0.722 -3.052 1.00 92.06 152 PRO A C 1
ATOM 1160 O O . PRO A 1 152 ? -9.961 -0.322 -3.517 1.00 92.06 152 PRO A O 1
ATOM 1163 N N . ASN A 1 153 ? -8.073 0.055 -2.352 1.00 93.38 153 ASN A N 1
ATOM 1164 C CA . ASN A 1 153 ? -8.388 1.430 -1.979 1.00 93.38 153 ASN A CA 1
ATOM 1165 C C . ASN A 1 153 ? -7.171 2.365 -2.045 1.00 93.38 153 ASN A C 1
ATOM 1167 O O . ASN A 1 153 ? -7.302 3.529 -1.674 1.00 93.38 153 ASN A O 1
ATOM 1171 N N . MET A 1 154 ? -6.019 1.903 -2.542 1.00 93.44 154 MET A N 1
ATOM 1172 C CA . MET A 1 154 ? -4.799 2.693 -2.751 1.00 93.44 154 MET A CA 1
ATOM 1173 C C . MET A 1 154 ? -4.463 2.824 -4.237 1.00 93.44 154 MET A C 1
ATOM 1175 O O . MET A 1 154 ? -4.897 2.005 -5.047 1.00 93.44 154 MET A O 1
ATOM 1179 N N . LEU A 1 155 ? -3.700 3.854 -4.603 1.00 89.75 155 LEU A N 1
ATOM 1180 C CA . LEU A 1 155 ? -3.166 4.004 -5.955 1.00 89.75 155 LEU A CA 1
ATOM 1181 C C . LEU A 1 155 ? -1.884 3.192 -6.116 1.00 89.75 155 LEU A C 1
ATOM 1183 O O . LEU A 1 155 ? -0.948 3.349 -5.339 1.00 89.75 155 LEU A O 1
ATOM 1187 N N . LEU A 1 156 ? -1.809 2.396 -7.183 1.00 84.38 156 LEU A N 1
ATOM 1188 C CA . LEU A 1 156 ? -0.584 1.666 -7.515 1.00 84.38 156 LEU A CA 1
ATOM 1189 C C . LEU A 1 156 ? 0.484 2.605 -8.073 1.00 84.38 156 LEU A C 1
ATOM 1191 O O . LEU A 1 156 ? 1.663 2.418 -7.833 1.00 84.38 156 LEU A O 1
ATOM 1195 N N . GLN A 1 157 ? 0.091 3.630 -8.824 1.00 80.75 157 GLN A N 1
ATOM 1196 C CA . GLN A 1 157 ? 1.028 4.582 -9.406 1.00 80.75 157 GLN A CA 1
ATOM 1197 C C . GLN A 1 157 ? 0.399 5.967 -9.424 1.00 80.75 157 GLN A C 1
ATOM 1199 O O . GLN A 1 157 ? -0.776 6.103 -9.767 1.00 80.75 157 GLN A O 1
ATOM 1204 N N . LEU A 1 158 ? 1.191 6.990 -9.099 1.00 81.62 158 LEU A N 1
ATOM 1205 C CA . LEU A 1 158 ? 0.802 8.382 -9.292 1.00 81.62 158 LEU A CA 1
ATOM 1206 C C . LEU A 1 158 ? 0.959 8.760 -10.780 1.00 81.62 158 LEU A C 1
ATOM 1208 O O . LEU A 1 158 ? 2.080 8.702 -11.294 1.00 81.62 158 LEU A O 1
ATOM 1212 N N . PRO A 1 159 ? -0.120 9.159 -11.476 1.00 79.12 159 PRO A N 1
ATOM 1213 C CA . PRO A 1 159 ? -0.022 9.802 -12.783 1.00 79.12 159 PRO A CA 1
ATOM 1214 C C . PRO A 1 159 ? 0.901 11.027 -12.745 1.00 79.12 159 PRO A C 1
ATOM 1216 O O . PRO A 1 159 ? 0.873 11.804 -11.791 1.00 79.12 159 PRO A O 1
ATOM 1219 N N . GLU A 1 160 ? 1.715 11.210 -13.786 1.00 77.88 160 GLU A N 1
ATOM 1220 C CA . GLU A 1 160 ? 2.749 12.258 -13.824 1.00 77.88 160 GLU A CA 1
ATOM 1221 C C . GLU A 1 160 ? 2.187 13.687 -13.754 1.00 77.88 160 GLU A C 1
ATOM 1223 O O . GLU A 1 160 ? 2.886 14.605 -13.328 1.00 77.88 160 GLU A O 1
ATOM 1228 N N . ASP A 1 161 ? 0.931 13.874 -14.156 1.00 78.44 161 ASP A N 1
ATOM 1229 C CA . ASP A 1 161 ? 0.228 15.155 -14.212 1.00 78.44 161 ASP A CA 1
ATOM 1230 C C . ASP A 1 161 ? -0.516 15.513 -12.916 1.00 78.44 161 ASP A C 1
ATOM 1232 O O . ASP A 1 161 ? -1.077 16.608 -12.808 1.00 78.44 161 ASP A O 1
ATOM 1236 N N . LEU A 1 162 ? -0.532 14.623 -11.919 1.00 79.00 162 LEU A N 1
ATOM 1237 C CA . LEU A 1 162 ? -1.272 14.859 -10.687 1.00 79.00 162 LEU A CA 1
ATOM 1238 C C . LEU A 1 162 ? -0.474 15.597 -9.618 1.00 79.00 162 LEU A C 1
ATOM 1240 O O . LEU A 1 162 ? 0.743 15.487 -9.469 1.00 79.00 162 LEU A O 1
ATOM 1244 N N . SER A 1 163 ? -1.229 16.346 -8.812 1.00 77.25 163 SER A N 1
ATOM 1245 C CA . SER A 1 163 ? -0.703 16.994 -7.619 1.00 77.25 163 SER A CA 1
ATOM 1246 C C . SER A 1 163 ? -0.166 15.954 -6.628 1.00 77.25 163 SER A C 1
ATOM 1248 O O . SER A 1 163 ? -0.642 14.821 -6.572 1.00 77.25 163 SER A O 1
ATOM 1250 N N . LYS A 1 164 ? 0.767 16.373 -5.764 1.00 86.62 164 LYS A N 1
ATOM 1251 C CA . LYS A 1 164 ? 1.310 15.530 -4.684 1.00 86.62 164 LYS A CA 1
ATOM 1252 C C . LYS A 1 164 ? 0.268 15.105 -3.643 1.00 86.62 164 LYS A C 1
ATOM 1254 O O . LYS A 1 164 ? 0.617 14.346 -2.748 1.00 86.62 164 LYS A O 1
ATOM 1259 N N . THR A 1 165 ? -0.973 15.580 -3.736 1.00 90.38 165 THR A N 1
ATOM 1260 C CA . THR A 1 165 ? -2.092 15.144 -2.901 1.00 90.38 165 THR A CA 1
ATOM 1261 C C . THR A 1 165 ? -3.239 14.654 -3.782 1.00 90.38 165 THR A C 1
ATOM 1263 O O . THR A 1 165 ? -3.742 15.396 -4.629 1.00 90.38 165 THR A O 1
ATOM 1266 N N . VAL A 1 166 ? -3.691 13.420 -3.566 1.00 92.69 166 VAL A N 1
ATOM 1267 C CA . VAL A 1 166 ? -4.805 12.817 -4.304 1.00 92.69 166 VAL A CA 1
ATOM 1268 C C . VAL A 1 166 ? -5.979 12.559 -3.364 1.00 92.69 166 VAL A C 1
ATOM 1270 O O . VAL A 1 166 ? -5.907 11.709 -2.485 1.00 92.69 166 VAL A O 1
ATOM 1273 N N . ASN A 1 167 ? -7.071 13.300 -3.543 1.00 94.38 167 ASN A N 1
ATOM 1274 C CA . ASN A 1 167 ? -8.298 13.115 -2.765 1.00 94.38 167 ASN A CA 1
ATOM 1275 C C . ASN A 1 167 ? -9.213 12.032 -3.369 1.00 94.38 167 ASN A C 1
ATOM 1277 O O . ASN A 1 167 ? -8.997 11.581 -4.501 1.00 94.38 167 ASN A O 1
ATOM 1281 N N . LEU A 1 168 ? -10.254 11.636 -2.630 1.00 92.25 168 LEU A N 1
ATOM 1282 C CA . LEU A 1 168 ? -11.192 10.589 -3.065 1.00 92.25 168 LEU A CA 1
ATOM 1283 C C . LEU A 1 168 ? -11.877 10.912 -4.402 1.00 92.25 168 LEU A C 1
ATOM 1285 O O . LEU A 1 168 ? -12.002 10.031 -5.249 1.00 92.25 168 LEU A O 1
ATOM 1289 N N . LEU A 1 169 ? -12.246 12.176 -4.636 1.00 90.94 169 LEU A N 1
ATOM 1290 C CA . LEU A 1 169 ? -12.879 12.607 -5.889 1.00 90.94 169 LEU A CA 1
ATOM 1291 C C . LEU A 1 169 ? -11.943 12.430 -7.094 1.00 90.94 169 LEU A C 1
ATOM 1293 O O . LEU A 1 169 ? -12.365 12.005 -8.170 1.00 90.94 169 LEU A O 1
ATOM 1297 N N . THR A 1 170 ? -10.660 12.756 -6.934 1.00 89.81 170 THR A N 1
ATOM 1298 C CA . THR A 1 170 ? -9.654 12.526 -7.975 1.00 89.81 170 THR A CA 1
ATOM 1299 C C . THR A 1 170 ? -9.472 11.030 -8.224 1.00 89.81 170 THR A C 1
ATOM 1301 O O . THR A 1 170 ? -9.407 10.622 -9.381 1.00 89.81 170 THR A O 1
ATOM 1304 N N . LYS A 1 171 ? -9.471 10.195 -7.177 1.00 87.31 171 LYS A N 1
ATOM 1305 C CA . LYS A 1 171 ? -9.381 8.729 -7.321 1.00 87.31 171 LYS A CA 1
ATOM 1306 C C . LYS A 1 171 ? -10.586 8.135 -8.037 1.00 87.31 171 LYS A C 1
ATOM 1308 O O . LYS A 1 171 ? -10.406 7.290 -8.905 1.00 87.31 171 LYS A O 1
ATOM 1313 N N . GLU A 1 172 ? -11.795 8.604 -7.748 1.00 86.25 172 GLU A N 1
ATOM 1314 C CA . GLU A 1 172 ? -13.004 8.174 -8.458 1.00 86.25 172 GLU A CA 1
ATOM 1315 C C . GLU A 1 172 ? -12.911 8.484 -9.960 1.00 86.25 172 GLU A C 1
ATOM 1317 O O . GLU A 1 172 ? -13.166 7.616 -10.797 1.00 86.25 172 GLU A O 1
ATOM 1322 N N . LYS A 1 173 ? -12.439 9.687 -10.314 1.00 85.81 173 LYS A N 1
ATOM 1323 C CA . LYS A 1 173 ? -12.187 10.061 -11.715 1.00 85.81 173 LYS A CA 1
ATOM 1324 C C . LYS A 1 173 ? -11.150 9.148 -12.370 1.00 85.81 173 LYS A C 1
ATOM 1326 O O . LYS A 1 173 ? -11.386 8.679 -13.483 1.00 85.81 173 LYS A O 1
ATOM 1331 N N . LEU A 1 174 ? -10.039 8.860 -11.689 1.00 83.06 174 LEU A N 1
ATOM 1332 C CA . LEU A 1 174 ? -9.016 7.933 -12.189 1.00 83.06 174 LEU A CA 1
ATOM 1333 C C . LEU A 1 174 ? -9.577 6.521 -12.391 1.00 83.06 174 LEU A C 1
ATOM 1335 O O . LEU A 1 174 ? -9.351 5.925 -13.438 1.00 83.06 174 LEU A O 1
ATOM 1339 N N . ASN A 1 175 ? -10.364 6.016 -11.442 1.00 76.81 175 ASN A N 1
ATOM 1340 C CA . ASN A 1 175 ? -10.961 4.681 -11.505 1.00 76.81 175 ASN A CA 1
ATOM 1341 C C . ASN A 1 175 ? -12.040 4.562 -12.590 1.00 76.81 175 ASN A C 1
ATOM 1343 O O . ASN A 1 175 ? -12.218 3.490 -13.161 1.00 76.81 175 ASN A O 1
ATOM 1347 N N . SER A 1 176 ? -12.735 5.654 -12.919 1.00 78.69 176 SER A N 1
ATOM 1348 C CA . SER A 1 176 ? -13.684 5.678 -14.040 1.00 78.69 176 SER A CA 1
ATOM 1349 C C . SER A 1 176 ? -13.004 5.572 -15.413 1.00 78.69 176 SER A C 1
ATOM 1351 O O . SER A 1 176 ? -13.662 5.283 -16.414 1.00 78.69 176 SER A O 1
ATOM 1353 N N . ASN A 1 177 ? -11.684 5.781 -15.482 1.00 75.88 177 ASN A N 1
ATOM 1354 C CA . ASN A 1 177 ? -10.933 5.623 -16.716 1.00 75.88 177 ASN A CA 1
ATOM 1355 C C . ASN A 1 177 ? -10.622 4.127 -16.956 1.00 75.88 177 ASN A C 1
ATOM 1357 O O . ASN A 1 177 ? -9.874 3.515 -16.188 1.00 75.88 177 ASN A O 1
ATOM 1361 N N . PRO A 1 178 ? -11.108 3.529 -18.062 1.00 71.88 178 PRO A N 1
ATOM 1362 C CA . PRO A 1 178 ? -10.982 2.092 -18.334 1.00 71.88 178 PRO A CA 1
ATOM 1363 C C . PRO A 1 178 ? -9.534 1.609 -18.519 1.00 71.88 178 PRO A C 1
ATOM 1365 O O . PRO A 1 178 ? -9.280 0.402 -18.556 1.00 71.88 178 PRO A O 1
ATOM 1368 N N . ARG A 1 179 ? -8.569 2.529 -18.657 1.00 67.56 179 ARG A N 1
ATOM 1369 C CA . ARG A 1 179 ? -7.135 2.205 -18.659 1.00 67.56 179 ARG A CA 1
ATOM 1370 C C . ARG A 1 179 ? -6.616 1.840 -17.269 1.00 67.56 179 ARG A C 1
ATOM 1372 O O . ARG A 1 179 ? -5.710 1.023 -17.177 1.00 67.56 179 ARG A O 1
ATOM 1379 N N . PHE A 1 180 ? -7.193 2.420 -16.220 1.00 62.88 180 PHE A N 1
ATOM 1380 C CA . PHE A 1 180 ? -6.812 2.154 -14.835 1.00 62.88 180 PHE A CA 1
ATOM 1381 C C . PHE A 1 180 ? -7.601 0.970 -14.264 1.00 62.88 180 PHE A C 1
ATOM 1383 O O . PHE A 1 180 ? -7.020 0.125 -13.596 1.00 62.88 180 PHE A O 1
ATOM 1390 N N . ASP A 1 181 ? -8.881 0.830 -14.619 1.00 57.12 181 ASP A N 1
ATOM 1391 C CA . ASP A 1 181 ? -9.825 -0.137 -14.035 1.00 57.12 181 ASP A CA 1
ATOM 1392 C C . ASP A 1 181 ? -9.373 -1.619 -14.040 1.00 57.12 181 ASP A C 1
ATOM 1394 O O . ASP A 1 181 ? -9.690 -2.379 -13.123 1.00 57.12 181 ASP A O 1
ATOM 1398 N N . ARG A 1 182 ? -8.580 -2.048 -15.035 1.00 54.31 182 ARG A N 1
ATOM 1399 C CA . ARG A 1 182 ? -8.170 -3.459 -15.189 1.00 54.31 182 ARG A CA 1
ATOM 1400 C C . ARG A 1 182 ? -7.131 -3.941 -14.173 1.00 54.31 182 ARG A C 1
ATOM 1402 O O . ARG A 1 182 ? -7.145 -5.121 -13.834 1.00 54.31 182 ARG A O 1
ATOM 1409 N N . SER A 1 183 ? -6.255 -3.065 -13.688 1.00 54.22 183 SER A N 1
ATOM 1410 C CA . SER A 1 183 ? -5.131 -3.462 -12.823 1.00 54.22 183 SER A CA 1
ATOM 1411 C C . SER A 1 183 ? -5.525 -3.585 -11.346 1.00 54.22 183 SER A C 1
ATOM 1413 O O . SER A 1 183 ? -4.875 -4.306 -10.595 1.00 54.22 183 SER A O 1
ATOM 1415 N N . TYR A 1 184 ? -6.608 -2.917 -10.929 1.00 58.66 184 TYR A N 1
ATOM 1416 C CA . TYR A 1 184 ? -7.007 -2.824 -9.519 1.00 58.66 184 TYR A CA 1
ATOM 1417 C C . TYR A 1 184 ? -7.902 -3.975 -9.041 1.00 58.66 184 TYR A C 1
ATOM 1419 O O . TYR A 1 184 ? -7.871 -4.313 -7.864 1.00 58.66 184 TYR A O 1
ATOM 1427 N N . ARG A 1 185 ? -8.706 -4.598 -9.916 1.00 57.94 185 ARG A N 1
ATOM 1428 C CA . ARG A 1 185 ? -9.839 -5.453 -9.488 1.00 57.94 185 ARG A CA 1
ATOM 1429 C C . ARG A 1 185 ? -9.594 -6.968 -9.515 1.00 57.94 185 ARG A C 1
ATOM 1431 O O . ARG A 1 185 ? -10.518 -7.730 -9.252 1.00 57.94 185 ARG A O 1
ATOM 1438 N N . GLY A 1 186 ? -8.380 -7.415 -9.840 1.00 58.78 186 GLY A N 1
ATOM 1439 C CA . GLY A 1 186 ? -8.076 -8.841 -10.044 1.00 58.78 186 GLY A CA 1
ATOM 1440 C C . GLY A 1 186 ? -7.905 -9.685 -8.774 1.00 58.78 186 GLY A C 1
ATOM 1441 O O . GLY A 1 186 ? -7.946 -10.907 -8.868 1.00 58.78 186 GLY A O 1
ATOM 1442 N N . TRP A 1 187 ? -7.711 -9.059 -7.607 1.00 69.06 187 TRP A N 1
ATOM 1443 C CA . TRP A 1 187 ? -7.357 -9.769 -6.369 1.00 69.06 187 TRP A CA 1
ATOM 1444 C C . TRP A 1 187 ? -8.541 -10.500 -5.720 1.00 69.06 187 TRP A C 1
ATOM 1446 O O . TRP A 1 187 ? -8.365 -11.586 -5.168 1.00 69.06 187 TRP A O 1
ATOM 1456 N N . LEU A 1 188 ? -9.752 -9.939 -5.772 1.00 60.62 188 LEU A N 1
ATOM 1457 C CA . LEU A 1 188 ? -10.879 -10.564 -5.087 1.00 60.62 188 LEU A CA 1
ATOM 1458 C C . LEU A 1 188 ? -11.220 -11.896 -5.772 1.0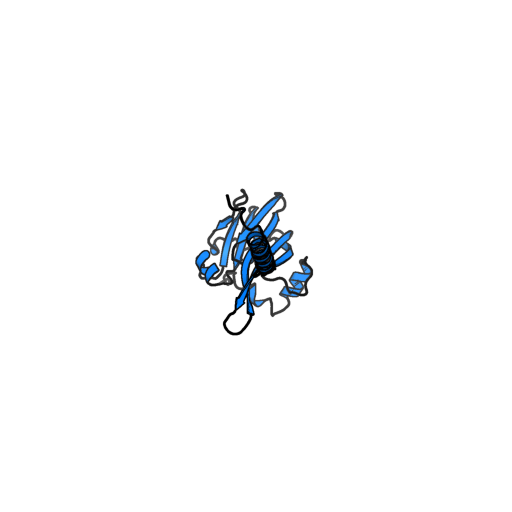0 60.62 188 LEU A C 1
ATOM 1460 O O . LEU A 1 188 ? -11.431 -11.910 -6.991 1.00 60.62 188 LEU A O 1
ATOM 1464 N N . PRO A 1 189 ? -11.304 -13.016 -5.025 1.00 49.03 189 PRO A N 1
ATOM 1465 C CA . PRO A 1 189 ? -11.812 -14.251 -5.593 1.00 49.03 189 PRO A CA 1
ATOM 1466 C C . PRO A 1 189 ? -13.193 -13.960 -6.172 1.00 49.03 189 PRO A C 1
ATOM 1468 O O . PRO A 1 189 ? -14.036 -13.353 -5.507 1.00 49.03 189 PRO A O 1
ATOM 1471 N N . LYS A 1 190 ? -13.417 -14.363 -7.429 1.00 44.72 190 LYS A N 1
ATOM 1472 C CA . LYS A 1 190 ? -14.755 -14.307 -8.017 1.00 44.72 190 LYS A CA 1
ATOM 1473 C C . LYS A 1 190 ? -15.680 -15.056 -7.066 1.00 44.72 190 LYS A C 1
ATOM 1475 O O . LYS A 1 190 ? -15.430 -16.227 -6.780 1.00 44.72 190 LYS A O 1
ATOM 1480 N N . SER A 1 191 ? -16.695 -14.369 -6.544 1.00 40.97 191 SER A N 1
ATOM 1481 C CA . SER A 1 191 ? -17.785 -15.047 -5.849 1.00 40.97 191 SER A CA 1
ATOM 1482 C C . SER A 1 191 ? -18.281 -16.183 -6.755 1.00 40.97 191 SER A C 1
ATOM 1484 O O . SER A 1 191 ? -18.403 -15.940 -7.962 1.00 40.97 191 SER A O 1
ATOM 1486 N N . PRO A 1 192 ? -18.472 -17.401 -6.221 1.00 41.41 192 PRO A N 1
ATOM 1487 C CA . PRO A 1 192 ? -19.024 -18.509 -6.992 1.00 41.41 192 PRO A CA 1
ATOM 1488 C C . PRO A 1 192 ? -20.402 -18.169 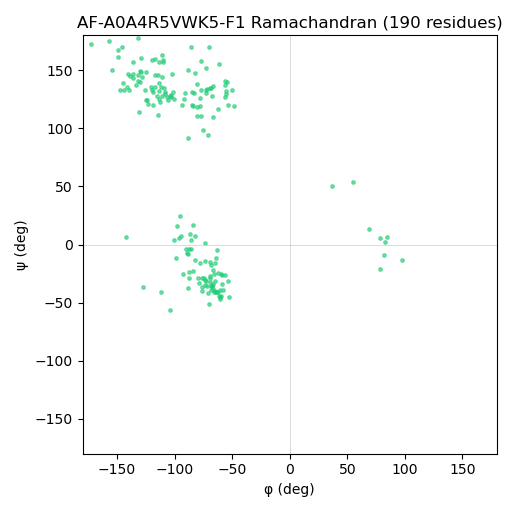-7.568 1.00 41.41 192 PRO A C 1
ATOM 1490 O O . PRO A 1 192 ? -21.123 -17.355 -6.942 1.00 41.41 192 PRO A O 1
#

Organism: NCBI:txid1549640

Foldseek 3Di:
DDDDDPPPVVVVVVVVVVVCVVVVVVVPDPPQKDKDWAWEWFQALVRDIWIKIKMWIWGWDDPPPDIDTQTDKMKIWTADPPVRQTEIDMDSWFWFWWYADPVRKTKTKTFQPDPVRCVVQVPPLRMWMWTDPSPRDTDTDPLVPPDLSTFGGDDRDDDPPDDRYHYPVNVVVVCVPPVRVPPRHPSRDPDD

Radius of gyration: 25.1 Å; Cα contacts (8 Å, |Δi|>4): 305; chains: 1; bounding box: 97×40×44 Å